Protein AF-A0A958ZD98-F1 (afdb_monomer)

Structure (mmCIF, N/CA/C/O backbone):
data_AF-A0A958ZD98-F1
#
_entry.id   AF-A0A958ZD98-F1
#
loop_
_atom_site.group_PDB
_atom_site.id
_atom_site.type_symbol
_atom_site.label_atom_id
_atom_site.label_alt_id
_atom_site.label_comp_id
_atom_site.label_asym_id
_atom_site.label_entity_id
_atom_site.label_seq_id
_atom_site.pdbx_PDB_ins_code
_atom_site.Cartn_x
_atom_site.Cartn_y
_atom_site.Cartn_z
_atom_site.occupancy
_atom_site.B_iso_or_equiv
_atom_site.auth_seq_id
_atom_site.auth_comp_id
_atom_site.auth_asym_id
_atom_site.auth_atom_id
_atom_site.pdbx_PDB_model_num
ATOM 1 N N . MET A 1 1 ? 16.360 -13.904 -6.843 1.00 45.66 1 MET A N 1
ATOM 2 C CA . MET A 1 1 ? 16.768 -12.843 -5.894 1.00 45.66 1 MET A CA 1
ATOM 3 C C . MET A 1 1 ? 15.833 -12.937 -4.706 1.00 45.66 1 MET A C 1
ATOM 5 O O . MET A 1 1 ? 14.660 -13.181 -4.950 1.00 45.66 1 MET A O 1
ATOM 9 N N . ASN A 1 2 ? 16.325 -12.805 -3.471 1.00 54.06 2 ASN A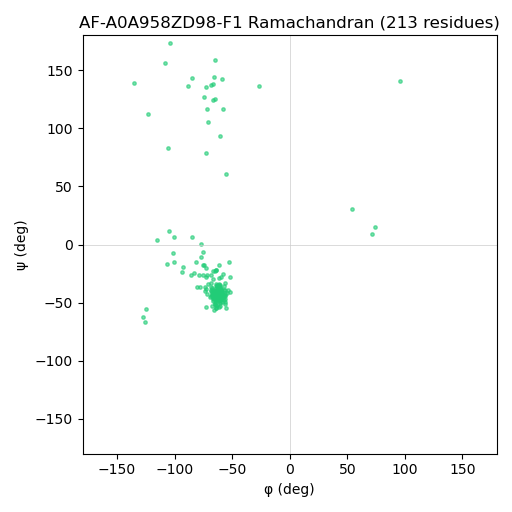 N 1
ATOM 10 C CA . ASN A 1 2 ? 15.429 -12.649 -2.321 1.00 54.06 2 ASN A CA 1
ATOM 11 C C . ASN A 1 2 ? 14.690 -11.317 -2.485 1.00 54.06 2 ASN A C 1
ATOM 13 O O . ASN A 1 2 ? 15.335 -10.293 -2.709 1.00 54.06 2 ASN A O 1
ATOM 17 N N . GLN A 1 3 ? 13.361 -11.355 -2.453 1.00 71.62 3 GLN A N 1
ATOM 18 C CA . GLN A 1 3 ? 12.525 -10.162 -2.480 1.00 71.62 3 GLN A CA 1
ATOM 19 C C . GLN A 1 3 ? 12.664 -9.464 -1.128 1.00 71.62 3 GLN A C 1
ATOM 21 O O . GLN A 1 3 ? 12.291 -10.040 -0.116 1.00 71.62 3 GLN A O 1
ATOM 26 N N . GLU A 1 4 ? 13.201 -8.245 -1.117 1.00 80.81 4 GLU A N 1
ATOM 27 C CA . GLU A 1 4 ? 13.240 -7.426 0.098 1.00 80.81 4 GLU A CA 1
ATOM 28 C C . GLU A 1 4 ? 11.808 -7.035 0.496 1.00 80.81 4 GLU A C 1
ATOM 30 O O . GLU A 1 4 ? 11.080 -6.465 -0.330 1.00 80.81 4 GLU A O 1
ATOM 35 N N . ARG A 1 5 ? 11.416 -7.362 1.731 1.00 87.12 5 ARG A N 1
ATOM 36 C CA . ARG A 1 5 ? 10.078 -7.170 2.317 1.00 87.12 5 ARG A CA 1
ATOM 37 C C . ARG A 1 5 ? 10.046 -5.992 3.295 1.00 87.12 5 ARG A C 1
ATOM 39 O O . ARG A 1 5 ? 11.080 -5.426 3.652 1.00 87.12 5 ARG A O 1
ATOM 46 N N . LEU A 1 6 ? 8.851 -5.654 3.782 1.00 85.25 6 LEU A N 1
ATOM 47 C CA . LEU A 1 6 ? 8.667 -4.639 4.822 1.00 85.25 6 LEU A CA 1
ATOM 48 C C . LEU A 1 6 ? 9.457 -4.969 6.102 1.00 85.25 6 LEU A C 1
ATOM 50 O O . LEU A 1 6 ? 10.065 -4.086 6.705 1.00 85.25 6 LEU A O 1
ATOM 54 N N . THR A 1 7 ? 9.505 -6.243 6.493 1.00 83.94 7 THR A N 1
ATOM 55 C CA . THR A 1 7 ? 10.264 -6.718 7.661 1.00 83.94 7 THR A CA 1
ATOM 56 C C . THR A 1 7 ? 11.767 -6.481 7.517 1.00 83.94 7 THR A C 1
ATOM 58 O O . THR A 1 7 ? 12.411 -6.055 8.479 1.00 83.94 7 THR A O 1
ATOM 61 N N . ASP A 1 8 ? 12.328 -6.649 6.314 1.00 84.81 8 ASP A N 1
ATOM 62 C CA . ASP A 1 8 ? 13.735 -6.333 6.039 1.00 84.81 8 ASP A CA 1
ATOM 63 C C . ASP A 1 8 ? 14.001 -4.832 6.211 1.00 84.81 8 ASP A C 1
ATOM 65 O O . ASP A 1 8 ? 14.987 -4.429 6.833 1.00 84.81 8 ASP A O 1
ATOM 69 N N . TYR A 1 9 ? 13.094 -3.996 5.701 1.00 84.06 9 TYR A N 1
ATOM 70 C CA . TYR A 1 9 ? 13.176 -2.541 5.806 1.00 84.06 9 TYR A CA 1
ATOM 71 C C . TYR A 1 9 ? 13.103 -2.041 7.257 1.00 84.06 9 TYR A C 1
ATOM 73 O O . TYR A 1 9 ? 13.910 -1.197 7.658 1.00 84.06 9 TYR A O 1
ATOM 81 N N . ILE A 1 10 ? 12.189 -2.592 8.062 1.00 81.56 10 ILE A N 1
ATOM 82 C CA . ILE A 1 10 ? 12.079 -2.289 9.499 1.00 81.56 10 ILE A CA 1
ATOM 83 C C . ILE A 1 10 ? 13.372 -2.695 10.219 1.00 81.56 10 ILE A C 1
ATOM 85 O O . ILE A 1 10 ? 13.958 -1.888 10.946 1.00 81.56 10 ILE A O 1
ATOM 89 N N . THR A 1 11 ? 13.869 -3.907 9.950 1.00 82.19 11 THR A N 1
ATOM 90 C CA . THR A 1 11 ? 15.104 -4.438 10.551 1.00 82.19 11 THR A CA 1
ATOM 91 C C . THR A 1 11 ? 16.311 -3.534 10.277 1.00 82.19 11 THR A C 1
ATOM 93 O O . THR A 1 11 ? 17.088 -3.234 11.185 1.00 82.19 11 THR A O 1
ATOM 96 N N . GLN A 1 12 ? 16.458 -3.036 9.045 1.00 81.06 12 GLN A N 1
ATOM 97 C CA . GLN A 1 12 ? 17.572 -2.163 8.650 1.00 81.06 12 GLN A CA 1
ATOM 98 C C . GLN A 1 12 ? 17.554 -0.784 9.339 1.00 81.06 12 GLN A C 1
ATOM 100 O O . GLN A 1 12 ? 18.605 -0.152 9.466 1.00 81.06 12 GLN A O 1
ATOM 105 N N . ARG A 1 13 ? 16.393 -0.310 9.813 1.00 79.12 13 ARG A N 1
ATOM 106 C CA . ARG A 1 13 ? 16.245 0.989 10.497 1.00 79.12 13 ARG A CA 1
ATOM 107 C C . ARG A 1 13 ? 16.552 0.955 12.002 1.00 79.12 13 ARG A C 1
ATOM 109 O O . ARG A 1 13 ? 16.396 1.988 12.649 1.00 79.12 13 ARG A O 1
ATOM 116 N N . ASN A 1 14 ? 17.036 -0.166 12.555 1.00 62.19 14 ASN A N 1
ATOM 117 C CA . ASN A 1 14 ? 17.382 -0.327 13.981 1.00 62.19 14 ASN A CA 1
ATOM 118 C C . ASN A 1 14 ? 16.235 0.040 14.956 1.00 62.19 14 ASN A C 1
ATOM 120 O O . ASN A 1 14 ? 16.503 0.506 16.066 1.00 62.19 14 ASN A O 1
ATOM 124 N N . ASN A 1 15 ? 14.970 -0.140 14.558 1.00 60.12 15 ASN A N 1
ATOM 125 C CA . ASN A 1 15 ? 13.812 0.310 15.337 1.00 60.12 15 ASN A CA 1
ATOM 126 C C . ASN A 1 15 ? 13.011 -0.836 15.988 1.00 60.12 15 ASN A C 1
ATOM 128 O O . ASN A 1 15 ? 13.095 -1.991 15.585 1.00 60.12 15 ASN A O 1
ATOM 132 N N . LEU A 1 16 ? 12.309 -0.450 17.060 1.00 61.56 16 LEU A N 1
ATOM 133 C CA . LEU A 1 16 ? 11.580 -1.191 18.106 1.00 61.56 16 LEU A CA 1
ATOM 134 C C . LEU A 1 16 ? 11.026 -2.586 17.742 1.00 61.56 16 LEU A C 1
ATOM 136 O O . LEU A 1 16 ? 10.328 -2.756 16.749 1.00 61.56 16 LEU A O 1
ATOM 140 N N . SER A 1 17 ? 11.209 -3.554 18.65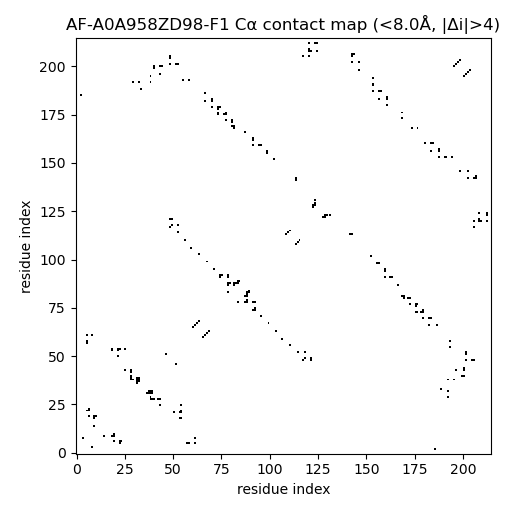4 1.00 68.69 17 SER A N 1
ATOM 141 C CA . SER A 1 17 ? 10.731 -4.948 18.533 1.00 68.69 17 SER A CA 1
ATOM 142 C C . SER A 1 17 ? 9.241 -5.088 18.200 1.00 68.69 17 SER A C 1
ATOM 144 O O . SER A 1 17 ? 8.847 -6.072 17.589 1.00 68.69 17 SER A O 1
ATOM 146 N N . TYR A 1 18 ? 8.424 -4.109 18.594 1.00 71.94 18 TYR A N 1
ATOM 147 C CA . TYR A 1 18 ? 6.978 -4.125 18.390 1.00 71.94 18 TYR A CA 1
ATOM 148 C C . TYR A 1 18 ? 6.563 -3.880 16.929 1.00 71.94 18 TYR A C 1
ATOM 150 O O . TYR A 1 18 ? 5.675 -4.563 16.431 1.00 71.94 18 TYR A O 1
ATOM 158 N N . GLU A 1 19 ? 7.223 -2.957 16.214 1.00 76.69 19 GLU A N 1
ATOM 159 C CA . GLU A 1 19 ? 6.942 -2.720 14.783 1.00 76.69 19 GLU A CA 1
ATOM 160 C C . GLU A 1 19 ? 7.250 -3.977 13.960 1.00 76.69 19 GLU A C 1
ATOM 162 O O . GLU A 1 19 ? 6.508 -4.329 13.043 1.00 76.69 19 GLU A O 1
ATOM 167 N N . LEU A 1 20 ? 8.328 -4.677 14.329 1.00 78.75 20 LEU A N 1
ATOM 168 C CA . LEU A 1 20 ? 8.746 -5.908 13.672 1.00 78.75 20 LEU A CA 1
ATOM 169 C C . LEU A 1 20 ? 7.773 -7.062 13.939 1.00 78.75 20 LEU A C 1
ATOM 171 O O . LEU A 1 20 ? 7.393 -7.742 12.997 1.00 78.75 20 LEU A O 1
ATOM 175 N N . GLU A 1 21 ? 7.326 -7.254 15.183 1.00 79.31 21 GLU A N 1
ATOM 176 C CA . GLU A 1 21 ? 6.395 -8.335 15.541 1.00 79.31 21 GLU A CA 1
ATOM 177 C C . GLU A 1 21 ? 5.055 -8.218 14.793 1.00 79.31 21 GLU A C 1
ATOM 179 O O . GLU A 1 21 ? 4.556 -9.198 14.235 1.00 79.31 21 GLU A O 1
ATOM 184 N N . VAL A 1 22 ? 4.499 -7.003 14.717 1.00 75.12 22 VAL A N 1
ATOM 185 C CA . VAL A 1 22 ? 3.250 -6.737 13.985 1.00 75.12 22 VAL A CA 1
ATOM 186 C C . VAL A 1 22 ? 3.434 -6.958 12.482 1.00 75.12 22 VAL A C 1
ATOM 188 O O . VAL A 1 22 ? 2.598 -7.604 11.845 1.00 75.12 22 VAL A O 1
ATOM 191 N N . ALA A 1 23 ? 4.542 -6.470 11.914 1.00 81.56 23 ALA A N 1
ATOM 192 C CA . ALA A 1 23 ? 4.850 -6.675 10.504 1.00 81.56 23 ALA A CA 1
ATOM 193 C C . ALA A 1 23 ? 5.043 -8.161 10.172 1.00 81.56 23 ALA A C 1
ATOM 195 O O . ALA A 1 23 ? 4.452 -8.647 9.215 1.00 81.56 23 ALA A O 1
ATOM 196 N N . GLU A 1 24 ? 5.794 -8.908 10.984 1.00 83.69 24 GLU A N 1
ATOM 197 C CA . GLU A 1 24 ? 5.997 -10.351 10.812 1.00 83.69 24 GLU A CA 1
ATOM 198 C C . GLU A 1 24 ? 4.682 -11.134 10.860 1.00 83.69 24 GLU A C 1
ATOM 200 O O . GLU A 1 24 ? 4.505 -12.095 10.109 1.00 83.69 24 GLU A O 1
ATOM 205 N N . PHE A 1 25 ? 3.746 -10.747 11.731 1.00 80.62 25 PHE A N 1
ATOM 206 C CA . PHE A 1 25 ? 2.452 -11.416 11.806 1.00 80.62 25 PHE A CA 1
ATOM 207 C C . PHE A 1 25 ? 1.621 -11.205 10.538 1.00 80.62 25 PHE A C 1
ATOM 209 O O . PHE A 1 25 ? 1.092 -12.170 9.986 1.00 80.62 25 PHE A O 1
ATOM 216 N N . ILE A 1 26 ? 1.526 -9.964 10.059 1.00 81.19 26 ILE A N 1
ATOM 217 C CA . ILE A 1 26 ? 0.727 -9.631 8.873 1.00 81.19 26 ILE A CA 1
ATOM 218 C C . ILE A 1 26 ? 1.385 -10.167 7.593 1.00 81.19 26 ILE A C 1
ATOM 220 O O . ILE A 1 26 ? 0.684 -10.661 6.710 1.00 81.19 26 ILE A O 1
ATOM 224 N N . GLU A 1 27 ? 2.718 -10.196 7.521 1.00 84.12 27 GLU A N 1
ATOM 225 C CA . GLU A 1 27 ? 3.462 -10.782 6.398 1.00 84.12 27 GLU A CA 1
ATOM 226 C C . GLU A 1 27 ? 3.236 -12.298 6.247 1.00 84.12 27 GLU A C 1
ATOM 228 O O . GLU A 1 27 ? 3.339 -12.814 5.138 1.00 84.12 27 GLU A O 1
ATOM 233 N N . LYS A 1 28 ? 2.808 -13.027 7.290 1.00 81.56 28 LYS A N 1
ATOM 234 C CA . LYS A 1 28 ? 2.329 -14.417 7.108 1.00 81.56 28 LYS A CA 1
ATOM 235 C C . LYS A 1 28 ? 1.092 -14.479 6.212 1.00 81.56 28 LYS A C 1
ATOM 237 O O . LYS A 1 28 ? 0.958 -15.387 5.398 1.00 81.56 28 LYS A O 1
ATOM 242 N N . GLY A 1 29 ? 0.203 -13.490 6.325 1.00 79.44 29 GLY A N 1
ATOM 243 C CA . GLY A 1 29 ? -0.932 -13.340 5.414 1.00 79.44 29 GLY A CA 1
ATOM 244 C C . GLY A 1 29 ? -0.484 -13.060 3.977 1.00 79.44 29 GLY A C 1
ATOM 245 O O . GLY A 1 29 ? -1.112 -13.549 3.037 1.00 79.44 29 GLY A O 1
ATOM 246 N N . PHE A 1 30 ? 0.619 -12.325 3.805 1.00 83.19 30 PHE A N 1
ATOM 247 C CA . PHE A 1 30 ? 1.237 -12.100 2.498 1.00 83.19 30 PHE A CA 1
ATOM 248 C C . PHE A 1 30 ? 1.820 -13.396 1.918 1.00 83.19 30 PHE A C 1
ATOM 250 O O . PHE A 1 30 ? 1.609 -13.696 0.744 1.00 83.19 30 PHE A O 1
ATOM 257 N N . GLU A 1 31 ? 2.510 -14.201 2.728 1.00 82.00 31 GLU A N 1
ATOM 258 C CA . GLU A 1 31 ? 3.017 -15.510 2.302 1.00 82.00 31 GLU A CA 1
ATOM 259 C C . GLU A 1 31 ? 1.878 -16.418 1.819 1.00 82.00 31 GLU A C 1
ATOM 261 O O . GLU A 1 31 ? 1.979 -17.004 0.738 1.00 82.00 31 GLU A O 1
ATOM 266 N N . ASP A 1 32 ? 0.767 -16.491 2.555 1.00 80.62 32 ASP A N 1
ATOM 267 C CA . ASP A 1 32 ? -0.424 -17.241 2.136 1.00 80.62 32 ASP A CA 1
ATOM 268 C C . ASP A 1 32 ? -0.981 -16.728 0.798 1.00 80.62 32 ASP A C 1
ATOM 270 O O . ASP A 1 32 ? -1.320 -17.527 -0.086 1.00 80.62 32 ASP A O 1
ATOM 274 N N . TYR A 1 33 ? -1.031 -15.405 0.615 1.00 81.94 33 TYR A N 1
ATOM 275 C CA . TYR A 1 33 ? -1.450 -14.776 -0.637 1.00 81.94 33 TYR A CA 1
ATOM 276 C C . TYR A 1 33 ? -0.544 -15.166 -1.808 1.00 81.94 33 TYR A C 1
ATOM 278 O O . TYR A 1 33 ? -1.042 -15.577 -2.855 1.00 81.94 33 TYR A O 1
ATOM 286 N N . ILE A 1 34 ? 0.777 -15.133 -1.633 1.00 81.06 34 ILE A N 1
ATOM 287 C CA . ILE A 1 34 ? 1.725 -15.521 -2.685 1.00 81.06 34 ILE A CA 1
ATOM 288 C C . ILE A 1 34 ? 1.547 -16.982 -3.112 1.00 81.06 34 ILE A C 1
ATOM 290 O O . ILE A 1 34 ? 1.684 -17.293 -4.297 1.00 81.06 34 ILE A O 1
ATOM 294 N N . HIS A 1 35 ? 1.230 -17.881 -2.178 1.00 81.62 35 HIS A N 1
ATOM 295 C CA . HIS A 1 35 ? 1.057 -19.302 -2.484 1.00 81.62 35 HIS A CA 1
ATOM 296 C C . HIS A 1 35 ? -0.318 -19.637 -3.071 1.00 81.62 35 HIS A C 1
ATOM 298 O O . HIS A 1 35 ? -0.417 -20.520 -3.925 1.00 81.62 35 HIS A O 1
ATOM 304 N N . SER A 1 36 ? -1.379 -18.977 -2.603 1.00 81.38 36 SER A N 1
ATOM 305 C CA . SER A 1 36 ? -2.767 -19.345 -2.922 1.00 81.38 36 SER A CA 1
ATOM 306 C C . SER A 1 36 ? -3.463 -18.400 -3.905 1.00 81.38 36 SER A C 1
ATOM 308 O O . SER A 1 36 ? -4.490 -18.767 -4.475 1.00 81.38 36 SER A O 1
ATOM 310 N N . GLY A 1 37 ? -2.925 -17.196 -4.110 1.00 77.06 37 GLY A N 1
ATOM 311 C CA . GLY A 1 37 ? -3.591 -16.104 -4.822 1.00 77.06 37 GLY A CA 1
ATOM 312 C C . GLY A 1 37 ? -4.747 -15.476 -4.038 1.00 77.06 37 GLY A C 1
ATOM 313 O O . GLY A 1 37 ? -5.498 -14.686 -4.601 1.00 77.06 37 GLY A O 1
ATOM 314 N N . THR A 1 38 ? -4.922 -15.837 -2.763 1.00 75.50 38 THR A N 1
ATOM 315 C CA . THR A 1 38 ? -5.992 -15.331 -1.897 1.00 75.50 38 THR A CA 1
ATOM 316 C C . THR A 1 38 ? -5.454 -14.963 -0.528 1.00 75.50 38 THR A C 1
ATOM 318 O O . THR A 1 38 ? -4.659 -15.699 0.052 1.00 75.50 38 THR A O 1
ATOM 321 N N . ILE A 1 39 ? -5.918 -13.848 0.024 1.00 73.38 39 ILE A N 1
ATOM 322 C CA . ILE A 1 39 ? -5.540 -13.454 1.376 1.00 73.38 39 ILE A CA 1
ATOM 323 C C . ILE A 1 39 ? -6.234 -14.344 2.413 1.00 73.38 39 ILE A C 1
ATOM 325 O O . ILE A 1 39 ? -7.443 -14.585 2.351 1.00 73.38 39 ILE A O 1
ATOM 329 N N . SER A 1 40 ? -5.473 -14.786 3.418 1.00 77.88 40 SER A N 1
ATOM 330 C CA . SER A 1 40 ? -5.994 -15.486 4.595 1.00 77.88 40 SER A CA 1
ATOM 331 C C . SER A 1 40 ? -6.742 -14.516 5.519 1.00 77.88 40 SER A C 1
ATOM 333 O O . SER A 1 40 ? -6.234 -14.055 6.542 1.00 77.88 40 SER A O 1
ATOM 335 N N . LEU A 1 41 ? -7.985 -14.191 5.149 1.00 74.12 41 LEU A N 1
ATOM 336 C CA . LEU A 1 41 ? -8.845 -13.283 5.915 1.00 74.12 41 LEU A CA 1
ATOM 337 C C . LEU A 1 41 ? -9.004 -13.684 7.392 1.00 74.12 41 LEU A C 1
ATOM 339 O O . LEU A 1 41 ? -8.961 -12.785 8.227 1.00 74.12 41 LEU A O 1
ATOM 343 N N . PRO A 1 42 ? -9.133 -14.974 7.775 1.00 76.94 42 PRO A N 1
ATOM 344 C CA . PRO A 1 42 ? -9.257 -15.343 9.185 1.00 76.94 42 PRO A CA 1
ATOM 345 C C . PRO A 1 42 ? -8.045 -14.945 10.037 1.00 76.94 42 PRO A C 1
ATOM 347 O O . PRO A 1 42 ? -8.220 -14.583 11.197 1.00 76.94 42 PRO A O 1
ATOM 350 N N . LEU A 1 43 ? -6.827 -14.991 9.480 1.00 76.56 43 LEU A N 1
ATOM 351 C CA . LEU A 1 43 ? -5.615 -14.551 10.179 1.00 76.56 43 LEU A CA 1
ATOM 352 C C . LEU A 1 43 ? -5.687 -13.044 10.460 1.00 76.56 43 LEU A C 1
ATOM 354 O O . LEU A 1 43 ? -5.537 -12.613 11.600 1.00 76.56 43 LEU A O 1
ATOM 358 N N . LEU A 1 44 ? -5.976 -12.258 9.423 1.00 81.56 44 LEU A N 1
ATOM 359 C CA . LEU A 1 44 ? -5.958 -10.793 9.471 1.00 81.56 44 LEU A CA 1
ATOM 360 C C . LEU A 1 44 ? -7.174 -10.208 10.205 1.00 81.56 44 LEU A C 1
ATOM 362 O O . LEU A 1 44 ? -7.107 -9.137 10.814 1.00 81.56 44 LEU A O 1
ATOM 366 N N . GLN A 1 45 ? -8.294 -10.933 10.226 1.00 81.81 45 GLN A N 1
ATOM 367 C CA . GLN A 1 45 ? -9.456 -10.586 11.040 1.00 81.81 45 GLN A CA 1
ATOM 368 C C . GLN A 1 45 ? -9.163 -10.648 12.544 1.00 81.81 45 GLN A C 1
ATOM 370 O O . GLN A 1 45 ? -9.824 -9.930 13.291 1.00 81.81 45 GLN A O 1
ATOM 375 N N . ASN A 1 46 ? -8.141 -11.382 12.990 1.00 86.06 46 ASN A N 1
ATOM 376 C CA . ASN A 1 46 ? -7.739 -11.389 14.399 1.00 86.06 46 ASN A CA 1
ATOM 377 C C . ASN A 1 46 ? -6.851 -10.199 14.798 1.00 86.06 46 ASN A C 1
ATOM 379 O O . ASN A 1 46 ? -6.720 -9.943 15.992 1.00 86.06 46 ASN A O 1
ATOM 383 N N . CYS A 1 47 ? -6.279 -9.453 13.844 1.00 89.56 47 CYS A N 1
ATOM 384 C CA . CYS A 1 47 ? -5.523 -8.237 14.153 1.00 89.56 47 CYS A CA 1
ATOM 385 C C . CYS A 1 47 ? -6.443 -7.149 14.724 1.00 89.56 47 CYS A C 1
ATOM 387 O O . CYS A 1 47 ? -7.534 -6.902 14.202 1.00 89.56 47 CYS A O 1
ATOM 389 N N . SER A 1 48 ? -5.996 -6.436 15.746 1.00 92.25 48 SER A N 1
ATOM 390 C CA . SER A 1 48 ? -6.636 -5.200 16.197 1.00 92.25 48 SER A CA 1
ATOM 391 C C . SER A 1 48 ? -6.541 -4.098 15.132 1.00 92.25 48 SER A C 1
ATOM 393 O O . SER A 1 48 ? -5.660 -4.117 14.271 1.00 92.25 48 SER A O 1
ATOM 395 N N . LEU A 1 49 ? -7.428 -3.097 15.200 1.00 93.56 49 LEU A N 1
ATOM 396 C CA . LEU A 1 49 ? -7.336 -1.912 14.334 1.00 93.56 49 LEU A CA 1
ATOM 397 C C . LEU A 1 49 ? -5.989 -1.191 14.494 1.00 93.56 49 LEU A C 1
ATOM 399 O O . LEU A 1 49 ? -5.433 -0.733 13.506 1.00 93.56 49 LEU A O 1
ATOM 403 N N . VAL A 1 50 ? -5.427 -1.157 15.705 1.00 92.38 50 VAL A N 1
ATOM 404 C CA . VAL A 1 50 ? -4.115 -0.543 15.971 1.00 92.38 50 VAL A CA 1
ATOM 405 C C . VAL A 1 50 ? -2.996 -1.264 15.218 1.00 92.38 50 VAL A C 1
ATOM 407 O O . VAL A 1 50 ? -2.161 -0.618 14.591 1.00 92.38 50 VAL A O 1
ATOM 410 N N . GLU A 1 51 ? -2.977 -2.597 15.244 1.00 91.62 51 GLU A N 1
ATOM 411 C CA . GLU A 1 51 ? -1.975 -3.390 14.518 1.00 91.62 51 GLU A CA 1
ATOM 412 C C . GLU A 1 51 ? -2.087 -3.193 13.002 1.00 91.62 51 GLU A C 1
ATOM 414 O O . GLU A 1 51 ? -1.071 -3.029 12.327 1.00 91.62 51 GLU A O 1
ATOM 419 N N . LEU A 1 52 ? -3.316 -3.145 12.480 1.00 93.50 52 LEU A N 1
ATOM 420 C CA . LEU A 1 52 ? -3.573 -2.895 11.061 1.00 93.50 52 LEU A CA 1
ATOM 421 C C . LEU A 1 52 ? -3.108 -1.494 10.638 1.00 93.50 52 LEU A C 1
ATOM 423 O O . LEU A 1 52 ? -2.383 -1.374 9.654 1.00 93.50 52 LEU A O 1
ATOM 427 N N . LEU A 1 53 ? -3.456 -0.450 11.401 1.00 93.50 53 LEU A N 1
ATOM 428 C CA . LEU A 1 53 ? -3.017 0.924 11.127 1.00 93.50 53 LEU A CA 1
ATOM 429 C C . LEU A 1 53 ? -1.491 1.049 11.160 1.00 93.50 53 LEU A C 1
ATOM 431 O O . LEU A 1 53 ? -0.903 1.667 10.274 1.00 93.50 53 LEU A O 1
ATOM 435 N N . ASN A 1 54 ? -0.840 0.432 12.149 1.00 91.12 54 ASN A N 1
ATOM 436 C CA . ASN A 1 54 ? 0.618 0.441 12.246 1.00 91.12 54 ASN A CA 1
ATOM 437 C C . ASN A 1 54 ? 1.270 -0.203 11.017 1.00 91.12 54 ASN A C 1
ATOM 439 O O . ASN A 1 54 ? 2.225 0.352 10.473 1.00 91.12 54 ASN A O 1
ATOM 443 N N . TYR A 1 55 ? 0.753 -1.346 10.557 1.00 92.19 55 TYR A N 1
ATOM 444 C CA . TYR A 1 55 ? 1.255 -2.003 9.351 1.00 92.19 55 TYR A CA 1
ATOM 445 C C . TYR A 1 55 ? 1.080 -1.140 8.103 1.00 92.19 55 TYR A C 1
ATOM 447 O O . TYR A 1 55 ? 2.046 -0.952 7.365 1.00 92.19 55 TYR A O 1
ATOM 455 N N . VAL A 1 56 ? -0.115 -0.579 7.894 1.00 93.19 56 VAL A N 1
ATOM 456 C CA . VAL A 1 56 ? -0.417 0.292 6.748 1.00 93.19 56 VAL A CA 1
ATOM 457 C C . VAL A 1 56 ? 0.556 1.475 6.713 1.00 93.19 56 VAL A C 1
ATOM 459 O O . VAL A 1 56 ? 1.289 1.631 5.737 1.00 93.19 56 VAL A O 1
ATOM 462 N N . VAL A 1 57 ? 0.724 2.202 7.822 1.00 92.75 57 VAL A N 1
ATOM 463 C CA . VAL A 1 57 ? 1.675 3.329 7.913 1.00 92.75 57 VAL A CA 1
ATOM 464 C C . VAL A 1 57 ? 3.122 2.902 7.628 1.00 92.75 57 VAL A C 1
ATOM 466 O O . VAL A 1 57 ? 3.877 3.610 6.952 1.00 92.75 57 VAL A O 1
ATOM 469 N N . LEU A 1 58 ? 3.553 1.749 8.145 1.00 91.81 58 LEU A N 1
ATOM 470 C CA . LEU A 1 58 ? 4.899 1.230 7.887 1.00 91.81 58 LEU A CA 1
ATOM 471 C C . LEU A 1 58 ? 5.082 0.852 6.412 1.00 91.81 58 LEU A C 1
ATOM 473 O O . LEU A 1 58 ? 6.135 1.142 5.836 1.00 91.81 58 LEU A O 1
ATOM 477 N N . SER A 1 59 ? 4.058 0.272 5.788 1.00 93.19 59 SER A N 1
ATOM 478 C CA . SER A 1 59 ? 4.066 -0.061 4.365 1.00 93.19 59 SER A CA 1
ATOM 479 C C . SER A 1 59 ? 4.121 1.193 3.483 1.00 93.19 59 SER A C 1
ATOM 481 O O . SER A 1 59 ? 4.944 1.240 2.571 1.00 93.19 59 SER A O 1
ATOM 483 N N . HIS A 1 60 ? 3.406 2.273 3.827 1.00 94.12 60 HIS A N 1
ATOM 484 C CA . HIS A 1 60 ? 3.477 3.557 3.111 1.00 94.12 60 HIS A CA 1
ATOM 485 C C . HIS A 1 60 ? 4.896 4.121 3.115 1.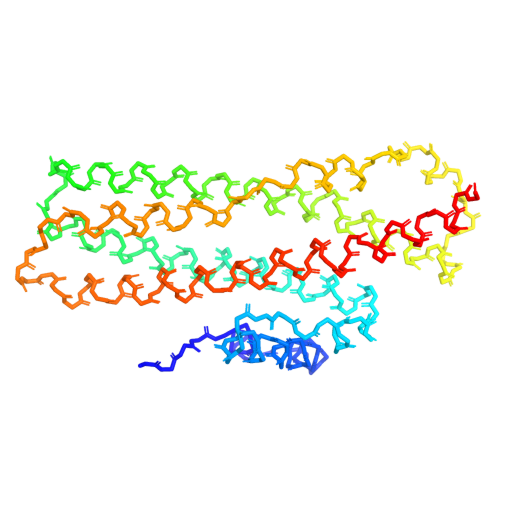00 94.12 60 HIS A C 1
ATOM 487 O O . HIS A 1 60 ? 5.432 4.520 2.074 1.00 94.12 60 HIS A O 1
ATOM 493 N N . ARG A 1 61 ? 5.560 4.092 4.277 1.00 92.25 61 ARG A N 1
ATOM 494 C CA . ARG A 1 61 ? 6.967 4.503 4.402 1.00 92.25 61 ARG A CA 1
ATOM 495 C C . ARG A 1 61 ? 7.885 3.620 3.571 1.00 92.25 61 ARG A C 1
ATOM 497 O O . ARG A 1 61 ? 8.772 4.128 2.895 1.00 92.25 61 ARG A O 1
ATOM 504 N N . PHE A 1 62 ? 7.683 2.309 3.590 1.00 92.50 62 PHE A N 1
ATOM 505 C CA . PHE A 1 62 ? 8.465 1.388 2.771 1.00 92.50 62 PHE A CA 1
ATOM 506 C C . PHE A 1 62 ? 8.290 1.659 1.270 1.00 92.50 62 PHE A C 1
ATOM 508 O O . PHE A 1 62 ? 9.269 1.716 0.524 1.00 92.50 62 PHE A O 1
ATOM 515 N N . TYR A 1 63 ? 7.069 1.907 0.808 1.00 93.38 63 TYR A N 1
ATOM 516 C CA . TYR A 1 63 ? 6.819 2.201 -0.599 1.00 93.38 63 TYR A CA 1
ATOM 517 C C . TYR A 1 63 ? 7.441 3.534 -1.024 1.00 93.38 63 TYR A C 1
ATOM 519 O O . TYR A 1 63 ? 8.134 3.601 -2.044 1.00 93.38 63 TYR A O 1
ATOM 527 N N . THR A 1 64 ? 7.256 4.583 -0.222 1.00 92.50 64 THR A N 1
ATOM 528 C CA . THR A 1 64 ? 7.682 5.951 -0.551 1.00 92.50 64 THR A CA 1
ATOM 529 C C . THR A 1 64 ? 9.174 6.204 -0.350 1.00 92.50 64 THR A C 1
ATOM 531 O O . THR A 1 64 ? 9.776 6.917 -1.156 1.00 92.50 64 THR A O 1
ATOM 534 N N . GLU A 1 65 ? 9.792 5.618 0.678 1.00 92.31 65 GLU A N 1
ATOM 535 C CA . GLU A 1 65 ? 11.203 5.849 1.016 1.00 92.31 65 GLU A CA 1
ATOM 536 C C . GLU A 1 65 ? 12.150 4.827 0.371 1.00 92.31 65 GLU A C 1
ATOM 538 O O . GLU A 1 65 ? 13.347 5.099 0.252 1.00 92.31 65 GLU A O 1
ATOM 543 N N . LYS A 1 66 ? 11.639 3.667 -0.068 1.00 91.38 66 LYS A N 1
ATOM 544 C CA . LYS A 1 66 ? 12.466 2.562 -0.577 1.00 91.38 66 LYS A CA 1
ATOM 545 C C . LYS A 1 66 ? 12.056 2.098 -1.976 1.00 91.38 66 LYS A C 1
ATOM 547 O O . LYS A 1 66 ? 12.811 2.322 -2.923 1.00 91.38 66 LYS A O 1
ATOM 552 N N . LYS A 1 67 ? 10.863 1.513 -2.145 1.00 92.19 67 LYS A N 1
ATOM 553 C CA . LYS A 1 67 ? 10.480 0.853 -3.413 1.00 92.19 67 LYS A CA 1
ATOM 554 C C . LYS A 1 67 ? 10.364 1.811 -4.592 1.00 92.19 67 LYS A C 1
ATOM 556 O O . LYS A 1 67 ? 10.975 1.576 -5.634 1.00 92.19 67 LYS A O 1
ATOM 561 N N . LEU A 1 68 ? 9.610 2.898 -4.445 1.00 91.38 68 LEU A N 1
ATOM 562 C CA . LEU A 1 68 ? 9.427 3.858 -5.532 1.00 91.38 68 LEU A CA 1
ATOM 563 C C . LEU A 1 68 ? 10.738 4.563 -5.925 1.00 91.38 68 LEU A C 1
ATOM 565 O O . LEU A 1 68 ? 10.991 4.673 -7.129 1.00 91.38 68 LEU A O 1
ATOM 569 N N . PRO A 1 69 ? 11.605 5.004 -4.986 1.00 92.06 69 PRO A N 1
ATOM 570 C CA . PRO A 1 69 ? 12.939 5.498 -5.327 1.00 92.06 69 PRO A CA 1
ATOM 571 C C . PRO A 1 69 ? 13.791 4.494 -6.113 1.00 92.06 69 PRO A C 1
ATOM 573 O O . PRO A 1 69 ? 14.392 4.868 -7.121 1.00 92.06 69 PRO A O 1
ATOM 576 N N . GLU A 1 70 ? 13.814 3.221 -5.712 1.00 92.94 70 GLU A N 1
ATOM 577 C CA . GLU A 1 70 ? 14.575 2.176 -6.411 1.00 92.94 70 GLU A CA 1
ATOM 578 C C . GLU A 1 70 ? 14.049 1.932 -7.829 1.00 92.94 70 GLU A C 1
ATOM 580 O O . GLU A 1 70 ? 14.826 1.938 -8.788 1.00 92.94 70 GLU A O 1
ATOM 585 N N . ILE A 1 71 ? 12.729 1.804 -7.992 1.00 91.94 71 ILE A N 1
ATOM 586 C CA . ILE A 1 71 ? 12.090 1.658 -9.307 1.00 91.94 71 ILE A CA 1
ATOM 587 C C . ILE A 1 71 ? 12.392 2.880 -10.186 1.00 91.94 71 ILE A C 1
ATOM 589 O O . ILE A 1 71 ? 12.758 2.727 -11.352 1.00 91.94 71 ILE A O 1
ATOM 593 N N . SER A 1 72 ? 12.321 4.091 -9.624 1.00 90.62 72 SER A N 1
ATOM 594 C CA . SER A 1 72 ? 12.656 5.336 -10.325 1.00 90.62 72 SER A CA 1
ATOM 595 C C . SER A 1 72 ? 14.101 5.340 -10.834 1.00 90.62 72 SER A C 1
ATOM 597 O O . SER A 1 72 ? 14.361 5.664 -11.997 1.00 90.62 72 SER A O 1
ATOM 599 N N . MET A 1 73 ? 15.055 4.904 -10.003 1.00 91.50 73 MET A N 1
ATOM 600 C CA . MET A 1 73 ? 16.462 4.779 -10.395 1.00 91.50 73 MET A CA 1
ATOM 601 C C . MET A 1 73 ? 16.666 3.750 -11.513 1.00 91.50 73 MET A C 1
ATOM 603 O O . MET A 1 73 ? 17.430 4.005 -12.449 1.00 91.50 73 MET A O 1
ATOM 607 N N . LEU A 1 74 ? 15.980 2.607 -11.448 1.00 90.56 74 LEU A N 1
ATOM 608 C CA . LEU A 1 74 ? 16.041 1.565 -12.476 1.00 90.56 74 LEU A CA 1
ATOM 609 C C . LEU A 1 74 ? 15.467 2.049 -13.808 1.00 90.56 74 LEU A C 1
ATOM 611 O O . LEU A 1 74 ? 16.093 1.854 -14.852 1.00 90.56 74 LEU A O 1
ATOM 615 N N . ILE A 1 75 ? 14.331 2.746 -13.771 1.00 88.25 75 ILE A N 1
ATOM 616 C CA . ILE A 1 75 ? 13.725 3.378 -14.946 1.00 88.25 75 ILE A CA 1
ATOM 617 C C . ILE A 1 75 ? 14.681 4.403 -15.548 1.00 88.25 75 ILE A C 1
ATOM 619 O O . ILE A 1 75 ? 14.949 4.359 -16.746 1.00 88.25 75 ILE A O 1
ATOM 623 N N . HIS A 1 76 ? 15.265 5.280 -14.729 1.00 88.00 76 HIS A N 1
ATOM 624 C CA . HIS A 1 76 ? 16.234 6.263 -15.203 1.00 88.00 76 HIS A CA 1
ATOM 625 C C . HIS A 1 76 ? 17.457 5.597 -15.858 1.00 88.00 76 HIS A C 1
ATOM 627 O O . HIS A 1 76 ? 17.904 6.015 -16.929 1.00 88.00 76 HIS A O 1
ATOM 633 N N . SER A 1 77 ? 17.978 4.526 -15.250 1.00 88.06 77 SER A N 1
ATOM 634 C CA . SER A 1 77 ? 19.094 3.741 -15.789 1.00 88.06 77 SER A CA 1
ATOM 635 C C . SER A 1 77 ? 18.754 3.114 -17.144 1.00 88.06 77 SER A C 1
ATOM 637 O O . SER A 1 77 ? 19.538 3.213 -18.087 1.00 88.06 77 SER A O 1
ATOM 639 N N . LEU A 1 78 ? 17.560 2.535 -17.266 1.00 85.62 78 LEU A N 1
ATOM 640 C CA . LEU A 1 78 ? 17.074 1.921 -18.496 1.00 85.62 78 LEU A CA 1
ATOM 641 C C . LEU A 1 78 ? 16.863 2.969 -19.608 1.00 85.62 78 LEU A C 1
ATOM 643 O O . LEU A 1 78 ? 17.323 2.783 -20.735 1.00 85.62 78 LEU A O 1
ATOM 647 N N . CYS A 1 79 ? 16.248 4.106 -19.280 1.00 85.62 79 CYS A N 1
ATOM 648 C CA . CYS A 1 79 ? 16.076 5.260 -20.167 1.00 85.62 79 CYS A CA 1
ATOM 649 C C . CYS A 1 79 ? 17.415 5.787 -20.720 1.00 85.62 79 CYS A C 1
ATOM 651 O O . CYS A 1 79 ? 17.516 6.118 -21.905 1.00 85.62 79 CYS A O 1
ATOM 653 N N . ASN A 1 80 ? 18.471 5.814 -19.899 1.00 86.19 80 ASN A N 1
ATOM 654 C CA . ASN A 1 80 ? 19.814 6.195 -20.349 1.00 86.19 80 ASN A CA 1
ATOM 655 C C . ASN A 1 80 ? 20.374 5.233 -21.409 1.00 86.19 80 ASN A C 1
ATOM 657 O O . ASN A 1 80 ? 21.049 5.685 -22.334 1.00 86.19 80 ASN A O 1
ATOM 661 N N . SER A 1 81 ? 20.059 3.937 -21.322 1.00 84.62 81 SER A N 1
ATOM 662 C CA . SER A 1 81 ? 20.491 2.927 -22.298 1.00 84.62 81 SER A CA 1
ATOM 663 C C . SER A 1 81 ? 19.764 3.030 -23.648 1.00 84.62 81 SER A C 1
ATOM 665 O O . SER A 1 81 ? 20.346 2.682 -24.675 1.00 84.62 81 SER A O 1
ATOM 667 N N . PHE A 1 82 ? 18.522 3.530 -23.670 1.00 79.25 82 PHE A N 1
ATOM 668 C CA . PHE A 1 82 ? 17.775 3.841 -24.901 1.00 79.25 82 PHE A CA 1
ATOM 669 C C . PHE A 1 82 ? 18.191 5.174 -25.548 1.00 79.25 82 PHE A C 1
ATOM 671 O O . PHE A 1 82 ? 18.030 5.363 -26.754 1.00 79.25 82 PHE A O 1
ATOM 678 N N . GLY A 1 83 ? 18.708 6.105 -24.742 1.00 78.81 83 GLY A N 1
ATOM 679 C CA . GLY A 1 83 ? 18.921 7.501 -25.105 1.00 78.81 83 GLY A CA 1
ATOM 680 C C . GLY A 1 83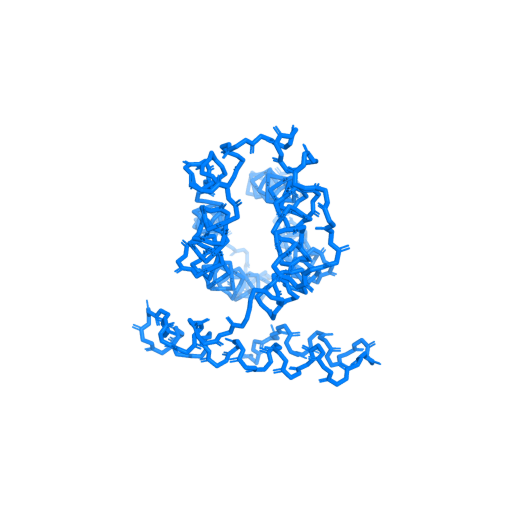 ? 17.755 8.388 -24.657 1.00 78.81 83 GLY A C 1
ATOM 681 O O . GLY A 1 83 ? 16.583 8.025 -24.753 1.00 78.81 83 GLY A O 1
ATOM 682 N N . GLN A 1 84 ? 18.081 9.592 -24.182 1.00 74.75 84 GLN A N 1
ATOM 683 C CA . GLN A 1 84 ? 17.134 10.504 -23.520 1.00 74.75 84 GLN A CA 1
ATOM 684 C C . GLN A 1 84 ? 15.953 10.950 -24.399 1.00 74.75 84 GLN A C 1
ATOM 686 O O . GLN A 1 84 ? 14.873 11.225 -23.888 1.00 74.75 84 GLN A O 1
ATOM 691 N N . MET A 1 85 ? 16.142 11.003 -25.721 1.00 78.75 85 MET A N 1
ATOM 692 C CA . MET A 1 85 ? 15.111 11.422 -26.685 1.00 78.75 85 MET A CA 1
ATOM 693 C C . MET A 1 85 ? 14.422 10.241 -27.379 1.00 78.75 85 MET A C 1
ATOM 695 O O . MET A 1 85 ? 13.644 10.439 -28.311 1.00 78.75 85 MET A O 1
ATOM 699 N N . HIS A 1 86 ? 14.712 9.006 -26.964 1.00 81.12 86 HIS A N 1
ATOM 700 C CA . HIS A 1 86 ? 14.057 7.836 -27.533 1.00 81.12 86 HIS A CA 1
ATOM 701 C C . HIS A 1 86 ? 12.569 7.821 -27.133 1.00 81.12 86 HIS A C 1
ATOM 703 O O . HIS A 1 86 ? 12.265 8.056 -25.961 1.00 81.12 86 HIS A O 1
ATOM 709 N N . PRO A 1 87 ? 11.626 7.507 -28.043 1.00 80.12 87 PRO A N 1
ATOM 710 C CA . PRO A 1 87 ? 10.197 7.479 -27.719 1.00 80.12 87 PRO A CA 1
ATOM 711 C C . PRO A 1 87 ? 9.863 6.623 -26.489 1.00 80.12 87 PRO A C 1
ATOM 713 O O . PRO A 1 87 ? 9.093 7.059 -25.638 1.00 80.12 87 PRO A O 1
ATOM 716 N N . SER A 1 88 ? 10.503 5.457 -26.338 1.00 78.25 88 SER A N 1
ATOM 717 C CA . SER A 1 88 ? 10.331 4.588 -25.159 1.00 78.25 88 SER A CA 1
ATOM 718 C C . SER A 1 88 ? 10.725 5.271 -23.851 1.00 78.25 88 SER A C 1
ATOM 720 O O . SER A 1 88 ? 10.016 5.130 -22.863 1.00 78.25 88 SER A O 1
ATOM 722 N N . THR A 1 89 ? 11.810 6.053 -23.852 1.00 80.94 89 THR A N 1
ATOM 723 C CA . THR A 1 89 ? 12.267 6.821 -22.684 1.00 80.94 89 THR A CA 1
ATOM 724 C C . THR A 1 89 ? 11.234 7.865 -22.276 1.00 80.94 89 THR A C 1
ATOM 726 O O . THR A 1 89 ? 10.890 7.979 -21.101 1.00 80.94 89 THR A O 1
ATOM 729 N N . LEU A 1 90 ? 10.711 8.617 -23.247 1.00 82.38 90 LEU A N 1
ATOM 730 C CA . LEU A 1 90 ? 9.725 9.668 -22.991 1.00 82.38 90 LEU A CA 1
ATOM 731 C C . LEU A 1 90 ? 8.415 9.088 -22.451 1.00 82.38 90 LEU A C 1
ATOM 733 O O . LEU A 1 90 ? 7.871 9.599 -21.473 1.00 82.38 90 LEU A O 1
ATOM 737 N N . ILE A 1 91 ? 7.940 8.002 -23.064 1.00 81.44 91 ILE A N 1
ATOM 738 C CA . ILE A 1 91 ? 6.703 7.324 -22.675 1.00 81.44 91 ILE A CA 1
ATOM 739 C C . ILE A 1 91 ? 6.835 6.723 -21.272 1.00 81.44 91 ILE A C 1
ATOM 741 O O . ILE A 1 91 ? 5.986 6.972 -20.417 1.00 81.44 91 ILE A O 1
ATOM 745 N N . LEU A 1 92 ? 7.914 5.981 -21.013 1.00 80.75 92 LEU A N 1
ATOM 746 C CA . LEU A 1 92 ? 8.154 5.342 -19.723 1.00 80.75 92 LEU A CA 1
ATOM 747 C C . LEU A 1 92 ? 8.265 6.369 -18.592 1.00 80.75 92 LEU A C 1
ATOM 749 O O . LEU A 1 92 ? 7.593 6.234 -17.571 1.00 80.75 92 LEU A O 1
ATOM 753 N N . ASN A 1 93 ? 9.059 7.426 -18.791 1.00 83.62 93 ASN A N 1
ATOM 754 C CA . ASN A 1 93 ? 9.173 8.492 -17.802 1.00 83.62 93 ASN A CA 1
ATOM 755 C C . ASN A 1 93 ? 7.815 9.150 -17.542 1.00 83.62 93 ASN A C 1
ATOM 757 O O . ASN A 1 93 ? 7.470 9.358 -16.383 1.00 83.62 93 ASN A O 1
ATOM 761 N N . HIS A 1 94 ? 7.035 9.452 -18.583 1.00 84.81 94 HIS A N 1
ATOM 762 C CA . HIS A 1 94 ? 5.720 10.065 -18.413 1.00 84.81 94 HIS A CA 1
ATOM 763 C C . HIS A 1 94 ? 4.774 9.186 -17.584 1.00 84.81 94 HIS A C 1
ATOM 765 O O . HIS A 1 94 ? 4.236 9.659 -16.584 1.00 84.81 94 HIS A O 1
ATOM 771 N N . PHE A 1 95 ? 4.609 7.913 -17.962 1.00 82.50 95 PHE A N 1
ATOM 772 C CA . PHE A 1 95 ? 3.718 6.993 -17.254 1.00 82.50 95 PHE A CA 1
ATOM 773 C C . PHE A 1 95 ? 4.145 6.781 -15.805 1.00 82.50 95 PHE A C 1
ATOM 775 O O . PHE A 1 95 ? 3.314 6.881 -14.909 1.00 82.50 95 PHE A O 1
ATOM 782 N N . PHE A 1 96 ? 5.437 6.558 -15.557 1.00 84.62 96 PHE A N 1
ATOM 783 C CA . PHE A 1 96 ? 5.916 6.326 -14.200 1.00 84.62 96 PHE A CA 1
ATOM 784 C C . PHE A 1 96 ? 5.804 7.569 -13.310 1.00 84.62 96 PHE A C 1
ATOM 786 O O . PHE A 1 96 ? 5.396 7.452 -12.162 1.00 84.62 96 PHE A O 1
ATOM 793 N N . HIS A 1 97 ? 6.114 8.768 -13.816 1.00 85.88 97 HIS A N 1
ATOM 794 C CA . HIS A 1 97 ? 5.965 9.996 -13.021 1.00 85.88 97 HIS A CA 1
ATOM 795 C C . HIS A 1 97 ? 4.502 10.332 -12.741 1.00 85.88 97 HIS A C 1
ATOM 797 O O . HIS A 1 97 ? 4.200 10.915 -11.699 1.00 85.88 97 HIS A O 1
ATOM 803 N N . LYS A 1 98 ? 3.604 10.007 -13.677 1.00 86.38 98 LYS A N 1
ATOM 804 C CA . LYS A 1 98 ? 2.164 10.126 -13.462 1.00 86.38 98 LYS A CA 1
ATOM 805 C C . LYS A 1 98 ? 1.727 9.176 -12.342 1.00 86.38 98 LYS A C 1
ATOM 807 O O . LYS A 1 98 ? 1.223 9.656 -11.335 1.00 86.38 98 LYS A O 1
ATOM 812 N N . TYR A 1 99 ? 2.050 7.891 -12.474 1.00 85.88 99 TYR A N 1
ATOM 813 C CA . TYR A 1 99 ? 1.747 6.873 -11.470 1.00 85.88 99 TYR A CA 1
ATOM 814 C C . TYR A 1 99 ? 2.317 7.220 -10.087 1.00 85.88 99 TYR A C 1
ATOM 816 O O . TYR A 1 99 ? 1.587 7.228 -9.106 1.00 85.88 99 TYR A O 1
ATOM 824 N N . TYR A 1 100 ? 3.603 7.583 -10.003 1.00 86.81 100 TYR A N 1
ATOM 825 C CA . TYR A 1 100 ? 4.251 7.967 -8.744 1.00 86.81 100 TYR A CA 1
ATOM 826 C C . TYR A 1 100 ? 3.492 9.093 -8.037 1.00 86.81 100 TYR A C 1
ATOM 828 O O . TYR A 1 100 ? 3.355 9.078 -6.817 1.00 86.81 100 TYR A O 1
ATOM 836 N N . ARG A 1 101 ? 3.026 10.090 -8.798 1.00 88.06 101 ARG A N 1
ATOM 837 C CA . ARG A 1 101 ? 2.278 11.221 -8.252 1.00 88.06 101 ARG A CA 1
ATOM 838 C C . ARG A 1 101 ? 0.917 10.778 -7.730 1.00 88.06 101 ARG A C 1
ATOM 840 O O . ARG A 1 101 ? 0.620 11.074 -6.584 1.00 88.06 101 ARG A O 1
ATOM 847 N N . GLU A 1 102 ? 0.136 10.087 -8.553 1.00 86.88 102 GLU A N 1
ATOM 848 C CA . GLU A 1 102 ? -1.221 9.645 -8.203 1.00 86.88 102 GLU A CA 1
ATOM 849 C C . GLU A 1 102 ? -1.194 8.697 -6.999 1.00 86.88 102 GLU A C 1
ATOM 851 O O . GLU A 1 102 ? -1.931 8.892 -6.038 1.00 86.88 102 GLU A O 1
ATOM 856 N N . PHE A 1 103 ? -0.263 7.742 -6.992 1.00 87.75 103 PHE A N 1
ATOM 857 C CA . PHE A 1 103 ? -0.073 6.834 -5.867 1.00 87.75 103 PHE A CA 1
ATOM 858 C C . PHE A 1 103 ? 0.360 7.573 -4.594 1.00 87.75 103 PHE A C 1
ATOM 860 O O . PHE A 1 103 ? -0.160 7.307 -3.519 1.00 87.75 103 PHE A O 1
ATOM 867 N N . LYS A 1 104 ? 1.267 8.552 -4.691 1.00 88.38 104 LYS A N 1
ATOM 868 C CA . LYS A 1 104 ? 1.653 9.355 -3.525 1.00 88.38 104 LYS A CA 1
ATOM 869 C C . LYS A 1 104 ? 0.495 10.203 -2.989 1.00 88.38 104 LYS A C 1
ATOM 871 O O . LYS A 1 104 ? 0.332 10.287 -1.780 1.00 88.38 104 LYS A O 1
ATOM 876 N N . GLU A 1 105 ? -0.289 10.822 -3.868 1.00 88.12 105 GLU A N 1
ATOM 877 C CA . GLU A 1 105 ? -1.476 11.598 -3.485 1.00 88.12 105 GLU A CA 1
ATOM 878 C C . GLU A 1 105 ? -2.515 10.721 -2.770 1.00 88.12 105 GLU A C 1
ATOM 880 O O . GLU A 1 105 ? -3.148 11.177 -1.819 1.00 88.12 105 GLU A O 1
ATOM 885 N N . HIS A 1 106 ? -2.649 9.462 -3.191 1.00 88.06 106 HIS A N 1
ATOM 886 C CA . HIS A 1 106 ? -3.487 8.464 -2.534 1.00 88.06 106 HIS A CA 1
ATOM 887 C C . HIS A 1 106 ? -2.997 8.129 -1.115 1.00 88.06 106 HIS A C 1
ATOM 889 O O . HIS A 1 106 ? -3.756 8.324 -0.165 1.00 88.06 106 HIS A O 1
ATOM 895 N N . LEU A 1 107 ? -1.717 7.767 -0.951 1.00 90.69 107 LEU A N 1
ATOM 896 C CA . LEU A 1 107 ? -1.137 7.503 0.375 1.00 90.69 107 LEU A CA 1
ATOM 897 C C . LEU A 1 107 ? -1.217 8.730 1.299 1.00 90.69 107 LEU A C 1
ATOM 899 O O . LEU A 1 107 ? -1.516 8.612 2.484 1.00 90.69 107 LEU A O 1
ATOM 903 N N . ASP A 1 108 ? -0.981 9.932 0.759 1.00 90.19 108 ASP A N 1
ATOM 904 C CA . ASP A 1 108 ? -1.079 11.184 1.517 1.00 90.19 108 ASP A CA 1
ATOM 905 C C . ASP A 1 108 ? -2.519 11.427 2.016 1.00 90.19 108 ASP A C 1
ATOM 907 O O . ASP A 1 108 ? -2.709 11.952 3.116 1.00 90.19 108 ASP A O 1
ATOM 911 N N . LEU A 1 109 ? -3.543 11.052 1.238 1.00 88.81 109 LEU A N 1
ATOM 912 C CA . LEU A 1 109 ? -4.945 11.148 1.653 1.00 88.81 109 LEU A CA 1
ATOM 913 C C . LEU A 1 109 ? -5.254 10.186 2.805 1.00 88.81 109 LEU A C 1
ATOM 915 O O . LEU A 1 109 ? -5.905 10.582 3.777 1.00 88.81 109 LEU A O 1
ATOM 919 N N . GLU A 1 110 ? -4.762 8.954 2.730 1.00 91.69 110 GLU A N 1
ATOM 920 C CA . GLU A 1 110 ? -4.915 7.964 3.795 1.00 91.69 110 GLU A CA 1
ATOM 921 C C . GLU A 1 110 ? -4.214 8.405 5.080 1.00 91.69 110 GLU A C 1
ATOM 923 O O . GLU A 1 110 ? -4.857 8.492 6.130 1.00 91.69 110 GLU A O 1
ATOM 928 N N . ASP A 1 111 ? -2.933 8.772 4.988 1.00 92.81 111 ASP A N 1
ATOM 929 C CA . ASP A 1 111 ? -2.093 9.175 6.121 1.00 92.81 111 ASP A CA 1
ATOM 930 C C . ASP A 1 111 ? -2.626 10.426 6.833 1.00 92.81 111 ASP A C 1
ATOM 932 O O . ASP A 1 111 ? -2.488 10.563 8.052 1.00 92.81 111 ASP A O 1
ATOM 936 N N . GLN A 1 112 ? -3.227 11.361 6.091 1.00 91.69 112 GLN A N 1
ATOM 937 C CA . GLN A 1 112 ? -3.682 12.641 6.643 1.00 91.69 112 GLN A CA 1
ATOM 938 C C . GLN A 1 112 ? -5.146 12.639 7.079 1.00 91.69 112 GLN A C 1
ATOM 940 O O . GLN A 1 112 ? -5.525 13.475 7.903 1.00 91.69 112 GLN A O 1
ATOM 945 N N . GLN A 1 113 ? -5.978 11.751 6.528 1.00 89.44 113 GLN A N 1
ATOM 946 C CA . GLN A 1 113 ? -7.422 11.769 6.778 1.00 89.44 113 GLN A CA 1
ATOM 947 C C . GLN A 1 113 ? -7.940 10.441 7.313 1.00 89.44 113 GLN A C 1
ATOM 949 O O . GLN A 1 113 ? -8.543 10.417 8.386 1.00 89.44 113 GLN A O 1
ATOM 954 N N . ILE A 1 114 ? -7.702 9.342 6.597 1.00 90.94 114 ILE A N 1
ATOM 955 C CA . ILE A 1 114 ? -8.325 8.051 6.904 1.00 90.94 114 ILE A CA 1
ATOM 956 C C . ILE A 1 114 ? -7.713 7.435 8.159 1.00 90.94 114 ILE A C 1
ATOM 958 O O . ILE A 1 114 ? -8.432 7.161 9.118 1.00 90.94 114 ILE A O 1
ATOM 962 N N . ILE A 1 115 ? -6.389 7.293 8.206 1.00 93.19 115 ILE A N 1
ATOM 963 C CA . ILE A 1 115 ? -5.677 6.711 9.347 1.00 93.19 115 ILE A CA 1
ATOM 964 C C . ILE A 1 115 ? -5.946 7.503 10.642 1.00 93.19 115 ILE A C 1
ATOM 966 O O . ILE A 1 115 ? -6.359 6.886 11.629 1.00 93.19 115 ILE A O 1
ATOM 970 N N . PRO A 1 116 ? -5.822 8.849 10.679 1.00 91.69 116 PRO A N 1
ATOM 971 C CA . PRO A 1 116 ? -6.154 9.627 11.875 1.00 91.69 116 PRO A CA 1
ATOM 972 C C . PRO A 1 116 ? -7.617 9.489 12.307 1.00 91.69 116 PRO A C 1
ATOM 974 O O . PRO A 1 116 ? -7.919 9.490 13.504 1.00 91.69 116 PRO A O 1
ATOM 977 N N . TYR A 1 117 ? -8.536 9.356 11.348 1.00 91.31 117 TYR A N 1
ATOM 978 C CA . TYR A 1 117 ? -9.945 9.143 11.651 1.00 91.31 117 TYR A CA 1
ATOM 979 C C . TYR A 1 117 ? -10.184 7.788 12.321 1.00 91.31 117 TYR A C 1
ATOM 981 O O . TYR A 1 117 ? -10.814 7.735 13.378 1.00 91.31 117 TYR A O 1
ATOM 989 N N . VAL A 1 118 ? -9.631 6.703 11.769 1.00 92.88 118 VAL A N 1
ATOM 990 C CA . VAL A 1 118 ? -9.743 5.366 12.374 1.00 92.88 118 VAL A CA 1
ATOM 991 C C . VAL A 1 118 ? -9.077 5.331 13.750 1.00 92.88 118 VAL A C 1
ATOM 993 O O . VAL A 1 118 ? -9.655 4.782 14.686 1.00 92.88 118 VAL A O 1
ATOM 996 N N . GLN A 1 119 ? -7.924 5.986 13.920 1.00 92.12 119 GLN A N 1
ATOM 997 C CA . GLN A 1 119 ? -7.285 6.112 15.232 1.00 92.12 119 GLN A CA 1
ATOM 998 C C . GLN A 1 119 ? -8.198 6.821 16.244 1.00 92.12 119 GLN A C 1
ATOM 1000 O O . GLN A 1 119 ? -8.328 6.373 17.379 1.00 92.12 119 GLN A O 1
ATOM 1005 N N . THR A 1 120 ? -8.903 7.876 15.824 1.00 89.31 120 THR A N 1
ATOM 1006 C CA . THR A 1 120 ? -9.869 8.580 16.684 1.00 89.31 120 THR A CA 1
ATOM 1007 C C . THR A 1 120 ? -11.014 7.660 17.125 1.00 89.31 120 THR A C 1
ATOM 1009 O O . THR A 1 120 ? -11.446 7.728 18.277 1.00 89.31 120 THR A O 1
ATOM 1012 N N . LEU A 1 121 ? -11.506 6.782 16.240 1.00 90.31 121 LEU A N 1
ATOM 1013 C CA . LEU A 1 121 ? -12.527 5.787 16.592 1.00 90.31 121 LEU A CA 1
ATOM 1014 C C . LEU A 1 121 ? -12.017 4.824 17.671 1.00 90.31 121 LEU A C 1
ATOM 1016 O O . LEU A 1 121 ? -12.708 4.595 18.663 1.00 90.31 121 LEU A O 1
ATOM 1020 N N . VAL A 1 122 ? -10.795 4.311 17.503 1.00 92.12 122 VAL A N 1
ATOM 1021 C CA . VAL A 1 122 ? -10.143 3.421 18.476 1.00 92.12 122 VAL A CA 1
ATOM 1022 C C . VAL A 1 122 ? -9.944 4.120 19.823 1.00 92.12 122 VAL A C 1
ATOM 1024 O O . VAL A 1 122 ? -10.210 3.541 20.876 1.00 92.12 122 VAL A O 1
ATOM 1027 N N . ASP A 1 123 ? -9.516 5.380 19.820 1.00 89.94 123 ASP A N 1
ATOM 1028 C CA . ASP A 1 123 ? -9.317 6.146 21.051 1.00 89.94 123 ASP A CA 1
ATOM 1029 C C . ASP A 1 123 ? -10.642 6.362 21.808 1.00 89.94 123 ASP A C 1
ATOM 1031 O O . ASP A 1 123 ? -10.674 6.317 23.040 1.00 89.94 123 ASP A O 1
ATOM 1035 N N . ILE A 1 124 ? -11.755 6.550 21.091 1.00 87.94 124 ILE A N 1
ATOM 1036 C CA . ILE A 1 124 ? -13.096 6.649 21.689 1.00 87.94 124 ILE A CA 1
ATOM 1037 C C . ILE A 1 124 ? -13.547 5.316 22.277 1.00 87.94 124 ILE A C 1
ATOM 1039 O O . ILE A 1 124 ? -14.053 5.303 23.399 1.00 87.94 124 ILE A O 1
ATOM 1043 N N . GLU A 1 125 ? -13.349 4.207 21.562 1.00 89.25 125 GLU A N 1
ATOM 1044 C CA . GLU A 1 125 ? -13.656 2.862 22.066 1.00 89.25 125 GLU A CA 1
ATOM 1045 C C . GLU A 1 125 ? -12.930 2.578 23.387 1.00 89.25 125 GLU A C 1
ATOM 1047 O O . GLU A 1 125 ? -13.521 2.074 24.342 1.00 89.25 125 GLU A O 1
ATOM 1052 N N . ASN A 1 126 ? -11.665 2.997 23.470 1.00 89.38 126 ASN A N 1
ATOM 1053 C CA . ASN A 1 126 ? -10.828 2.861 24.659 1.00 89.38 126 ASN A CA 1
ATOM 1054 C C . ASN A 1 126 ? -11.144 3.882 25.768 1.00 89.38 126 ASN A C 1
ATOM 1056 O O . ASN A 1 126 ? -10.490 3.880 26.813 1.00 89.38 126 ASN A O 1
ATOM 1060 N N . GLY A 1 127 ? -12.127 4.765 25.568 1.00 83.69 127 GLY A N 1
ATOM 1061 C CA . GLY A 1 127 ? -12.540 5.769 26.548 1.00 83.69 127 GLY A CA 1
ATOM 1062 C C . GLY A 1 127 ? -11.571 6.946 26.704 1.00 83.69 127 GLY A C 1
ATOM 1063 O O . GLY A 1 127 ? -11.684 7.695 27.672 1.00 83.69 127 GLY A O 1
ATOM 1064 N N . ALA A 1 128 ? -10.631 7.140 25.772 1.00 78.94 128 ALA A N 1
ATOM 1065 C CA . ALA A 1 128 ? -9.692 8.265 25.796 1.00 78.94 128 ALA A CA 1
ATOM 1066 C C . ALA A 1 128 ? -10.347 9.601 25.394 1.00 78.94 128 ALA A C 1
ATOM 1068 O O . ALA A 1 128 ? -9.824 10.670 25.713 1.00 78.94 128 ALA A O 1
ATOM 1069 N N . PHE A 1 129 ? -11.515 9.557 24.743 1.00 70.06 129 PHE A N 1
ATOM 1070 C CA . PHE A 1 129 ? -12.308 10.732 24.386 1.00 70.06 129 PHE A CA 1
ATOM 1071 C C . PHE A 1 129 ? -13.726 10.643 24.957 1.00 70.06 129 PHE A C 1
ATOM 1073 O O . PHE A 1 129 ? -14.559 9.870 24.494 1.00 70.06 129 PHE A O 1
ATOM 1080 N N . GLU A 1 130 ? -14.040 11.517 25.914 1.00 63.47 130 GLU A N 1
ATOM 1081 C CA . GLU A 1 130 ? -15.392 11.638 26.483 1.00 63.47 130 GLU A CA 1
ATOM 1082 C C . GLU A 1 130 ? -16.376 12.361 25.540 1.00 63.47 130 GLU A C 1
ATOM 1084 O O . GLU A 1 130 ? -17.593 12.281 25.714 1.00 63.47 130 GLU A O 1
ATOM 1089 N N . ASN A 1 131 ? -15.873 13.089 24.532 1.00 62.28 131 ASN A N 1
ATOM 1090 C CA . ASN A 1 131 ? -16.689 13.989 23.720 1.00 62.28 131 ASN A CA 1
ATOM 1091 C C . ASN A 1 131 ? -16.986 13.450 22.311 1.00 62.28 131 ASN A C 1
ATOM 1093 O O . ASN A 1 131 ? -16.400 13.880 21.315 1.00 62.28 131 ASN A O 1
ATOM 1097 N N . LEU A 1 132 ? -18.008 12.595 22.226 1.00 66.69 132 LEU A N 1
ATOM 1098 C CA . LEU A 1 132 ? -18.623 12.124 20.975 1.00 66.69 132 LEU A CA 1
ATOM 1099 C C . LEU A 1 132 ? -19.068 13.259 20.024 1.00 66.69 132 LEU A C 1
ATOM 1101 O O . LEU A 1 132 ? -19.361 13.002 18.855 1.00 66.69 132 LEU A O 1
ATOM 1105 N N . ALA A 1 133 ? -19.152 14.516 20.485 1.00 64.12 133 ALA A N 1
ATOM 1106 C CA . ALA A 1 133 ? -19.519 15.643 19.630 1.00 64.12 133 ALA A CA 1
ATOM 1107 C C . ALA A 1 133 ? -18.464 15.945 18.556 1.00 64.12 133 ALA A C 1
ATOM 1109 O O . ALA A 1 133 ? -18.844 16.376 17.471 1.00 64.12 133 ALA A O 1
ATOM 1110 N N . LEU A 1 134 ? -17.176 15.674 18.808 1.00 62.31 134 LEU A N 1
ATOM 1111 C CA . LEU A 1 134 ? -16.127 15.843 17.793 1.00 62.31 134 LEU A CA 1
ATOM 1112 C C . LEU A 1 134 ? -16.312 14.856 16.635 1.00 62.31 134 LEU A C 1
ATOM 1114 O O . LEU A 1 134 ? -16.236 15.250 15.476 1.00 62.31 134 LEU A O 1
ATOM 1118 N N . LEU A 1 135 ? -16.697 13.612 16.927 1.00 66.62 135 LEU A N 1
ATOM 1119 C CA . LEU A 1 135 ? -16.968 12.620 15.887 1.00 66.62 135 LEU A CA 1
ATOM 1120 C C . LEU A 1 135 ? -18.223 12.950 15.060 1.00 66.62 135 LEU A C 1
ATOM 1122 O O . LEU A 1 135 ? -18.347 12.563 13.900 1.00 66.62 135 LEU A O 1
ATOM 1126 N N . LYS A 1 136 ? -19.177 13.689 15.639 1.00 62.94 136 LYS A N 1
ATOM 1127 C CA . LYS A 1 136 ? -20.339 14.227 14.908 1.00 62.94 136 LYS A CA 1
ATOM 1128 C C . LYS A 1 136 ? -19.978 15.389 13.975 1.00 62.94 136 LYS A C 1
ATOM 1130 O O . LYS A 1 136 ? -20.773 15.675 13.085 1.00 62.94 136 LYS A O 1
ATOM 1135 N N . LEU A 1 137 ? -18.839 16.051 14.194 1.00 58.56 137 LEU A N 1
ATOM 1136 C CA . LEU A 1 137 ? -18.314 17.103 13.316 1.00 58.56 137 LEU A CA 1
ATOM 1137 C C . LEU A 1 137 ? -17.478 16.531 12.167 1.00 58.56 137 LEU A C 1
ATOM 1139 O O . LEU A 1 137 ? -17.399 17.160 11.116 1.00 58.56 137 LEU A O 1
ATOM 1143 N N . CYS A 1 138 ? -16.881 15.351 12.352 1.00 67.44 138 CYS A N 1
ATOM 1144 C CA . CYS A 1 138 ? -16.273 14.590 11.267 1.00 67.44 138 CYS A CA 1
ATOM 1145 C C . CYS A 1 138 ? -17.345 14.113 10.281 1.00 67.44 138 CYS A C 1
ATOM 1147 O O . CYS A 1 138 ? -18.458 13.757 10.686 1.00 67.44 138 CYS A O 1
ATOM 1149 N N . ASP A 1 139 ? -16.996 14.085 8.994 1.00 73.19 139 ASP A N 1
ATOM 1150 C CA . ASP A 1 139 ? -17.892 13.611 7.947 1.00 73.19 139 ASP A CA 1
ATOM 1151 C C . ASP A 1 139 ? -18.321 12.164 8.236 1.00 73.19 139 ASP A C 1
ATOM 1153 O O . ASP A 1 139 ? -17.505 11.245 8.273 1.00 73.19 139 ASP A O 1
ATOM 1157 N N . ARG A 1 140 ? -19.628 11.977 8.463 1.00 69.31 140 ARG A N 1
ATOM 1158 C CA . ARG A 1 140 ? -20.252 10.676 8.751 1.00 69.31 140 ARG A CA 1
ATOM 1159 C C . ARG A 1 140 ? -19.993 9.662 7.638 1.00 69.31 140 ARG A C 1
ATOM 1161 O O . ARG A 1 140 ? -20.067 8.467 7.890 1.00 69.31 140 ARG A O 1
ATOM 1168 N N . TYR A 1 141 ? -19.748 10.134 6.422 1.00 74.25 141 TYR A N 1
ATOM 1169 C CA . TYR A 1 141 ? -19.550 9.281 5.266 1.00 74.25 141 TYR A CA 1
ATOM 1170 C C . TYR A 1 141 ? -18.086 9.191 4.851 1.00 74.25 141 TYR A C 1
ATOM 1172 O O . TYR A 1 141 ? -17.828 8.657 3.783 1.00 74.25 141 TYR A O 1
ATOM 1180 N N . LEU A 1 142 ? -17.127 9.664 5.657 1.00 82.50 142 LEU A N 1
ATOM 1181 C CA . LEU A 1 142 ? -15.715 9.669 5.265 1.00 82.50 142 LEU A CA 1
ATOM 1182 C C . LEU A 1 142 ? -15.225 8.271 4.868 1.00 82.50 142 LEU A C 1
ATOM 1184 O O . LEU A 1 142 ? -14.756 8.093 3.751 1.00 82.50 142 LEU A O 1
ATOM 1188 N N . LEU A 1 143 ? -15.395 7.272 5.743 1.00 84.38 143 LEU A N 1
ATOM 1189 C CA . LEU A 1 143 ? -14.938 5.902 5.477 1.00 84.38 143 LEU A CA 1
ATOM 1190 C C . LEU A 1 143 ? -15.724 5.214 4.360 1.00 84.38 143 LEU A C 1
ATOM 1192 O O . LEU A 1 143 ? -15.139 4.466 3.591 1.00 84.38 143 LEU A O 1
ATOM 1196 N N . SER A 1 144 ? -17.032 5.459 4.255 1.00 81.56 144 SER A N 1
ATOM 1197 C CA . SER A 1 144 ? -17.854 4.863 3.187 1.00 81.56 144 SER A CA 1
ATOM 1198 C C . SER A 1 144 ? -17.561 5.490 1.828 1.00 81.56 144 SER A C 1
ATOM 1200 O O . SER A 1 144 ? -17.387 4.775 0.854 1.00 81.56 144 SER A O 1
ATOM 1202 N N . THR A 1 145 ? -17.419 6.813 1.775 1.00 82.69 145 THR A N 1
ATOM 1203 C CA . THR A 1 145 ? -17.015 7.544 0.568 1.00 82.69 145 THR A CA 1
ATOM 1204 C C . THR A 1 145 ? -15.615 7.138 0.148 1.00 82.69 145 THR A C 1
ATOM 1206 O O . THR A 1 145 ? -15.391 6.901 -1.030 1.00 82.69 145 THR A O 1
ATOM 1209 N N . PHE A 1 146 ? -14.688 7.027 1.102 1.00 83.31 146 PHE A N 1
ATOM 1210 C CA . PHE A 1 146 ? -13.349 6.527 0.836 1.00 83.31 146 PHE A CA 1
ATOM 1211 C C . PHE A 1 146 ? -13.392 5.094 0.305 1.00 83.31 146 PHE A C 1
ATOM 1213 O O . PHE A 1 146 ? -12.811 4.850 -0.734 1.00 83.31 146 PHE A O 1
ATOM 1220 N N . HIS A 1 147 ? -14.141 4.182 0.930 1.00 81.56 147 HIS A N 1
ATOM 1221 C CA . HIS A 1 147 ? -14.299 2.805 0.451 1.00 81.56 147 HIS A CA 1
ATOM 1222 C C . HIS A 1 147 ? -14.870 2.728 -0.973 1.00 81.56 147 HIS A C 1
ATOM 1224 O O . HIS A 1 147 ? -14.368 1.971 -1.793 1.00 81.56 147 HIS A O 1
ATOM 1230 N N . ASP A 1 148 ? -15.886 3.539 -1.281 1.00 77.75 148 ASP A N 1
ATOM 1231 C CA . ASP A 1 148 ? -16.519 3.578 -2.604 1.00 77.75 148 ASP A CA 1
ATOM 1232 C C . ASP A 1 148 ? -15.619 4.230 -3.673 1.00 77.75 148 ASP A C 1
ATOM 1234 O O . ASP A 1 148 ? -15.786 3.979 -4.869 1.00 77.75 148 ASP A O 1
ATOM 1238 N N . GLN A 1 149 ? -14.709 5.117 -3.255 1.00 70.19 149 GLN A N 1
ATOM 1239 C CA . GLN A 1 149 ? -13.790 5.858 -4.123 1.00 70.19 149 GLN A CA 1
ATOM 1240 C C . GLN A 1 149 ? -12.374 5.294 -4.143 1.00 70.19 149 GLN A C 1
ATOM 1242 O O . GLN A 1 149 ? -11.580 5.806 -4.935 1.00 70.19 149 GLN A O 1
ATOM 1247 N N . HIS A 1 150 ? -12.053 4.311 -3.294 1.00 68.00 150 HIS A N 1
ATOM 1248 C CA . HIS A 1 150 ? -10.751 3.651 -3.235 1.00 68.00 150 HIS A CA 1
ATOM 1249 C C . HIS A 1 150 ? -10.539 3.010 -4.599 1.00 68.00 150 HIS A C 1
ATOM 1251 O O . HIS A 1 150 ? -11.141 2.002 -4.965 1.00 68.00 150 HIS A O 1
ATOM 1257 N N . SER A 1 151 ? -9.868 3.771 -5.456 1.00 56.28 151 SER A N 1
ATOM 1258 C CA . SER A 1 151 ? -9.706 3.432 -6.850 1.00 56.28 151 SER A CA 1
ATOM 1259 C C . SER A 1 151 ? -8.518 2.509 -6.949 1.00 56.28 151 SER A C 1
ATOM 1261 O O . SER A 1 151 ? -7.508 2.738 -6.291 1.00 56.28 151 SER A O 1
ATOM 1263 N N . ASP A 1 152 ? -8.648 1.558 -7.858 1.00 59.62 152 ASP A N 1
ATOM 1264 C CA . ASP A 1 152 ? -7.731 0.499 -8.257 1.00 59.62 152 ASP A CA 1
ATOM 1265 C C . ASP A 1 152 ? -6.332 1.027 -8.693 1.00 59.62 152 ASP A C 1
ATOM 1267 O O . ASP A 1 152 ? -5.911 0.862 -9.839 1.00 59.62 152 ASP A O 1
ATOM 1271 N N . THR A 1 153 ? -5.594 1.708 -7.804 1.00 58.44 153 THR A N 1
ATOM 1272 C CA . THR A 1 153 ? -4.223 2.210 -8.041 1.00 58.44 153 THR A CA 1
ATOM 1273 C C . THR A 1 153 ? -3.252 1.054 -8.318 1.00 58.44 153 THR A C 1
ATOM 1275 O O . THR A 1 153 ? -2.198 1.243 -8.933 1.00 58.44 153 THR A O 1
ATOM 1278 N N . GLU A 1 154 ? -3.634 -0.177 -7.963 1.00 57.38 154 GLU A N 1
ATOM 1279 C CA . GLU A 1 154 ? -2.985 -1.423 -8.375 1.00 57.38 154 GLU A CA 1
ATOM 1280 C C . GLU A 1 154 ? -2.981 -1.634 -9.894 1.00 57.38 154 GLU A C 1
ATOM 1282 O O . GLU A 1 154 ? -1.988 -2.098 -10.475 1.00 57.38 154 GLU A O 1
ATOM 1287 N N . THR A 1 155 ? -4.086 -1.284 -10.559 1.00 59.22 155 THR A N 1
ATOM 1288 C CA . THR A 1 155 ? -4.238 -1.456 -12.005 1.00 59.22 155 THR A CA 1
ATOM 1289 C C . THR A 1 155 ? -3.168 -0.663 -12.761 1.00 59.22 155 THR A C 1
ATOM 1291 O O . THR A 1 155 ? -2.701 -1.099 -13.822 1.00 59.22 155 THR A O 1
ATOM 1294 N N . ASP A 1 156 ? -2.674 0.429 -12.178 1.00 70.75 156 ASP A N 1
ATOM 1295 C CA . ASP A 1 156 ? -1.685 1.292 -12.808 1.00 70.75 156 ASP A CA 1
ATOM 1296 C C . ASP A 1 156 ? -0.274 0.685 -12.847 1.00 70.75 156 ASP A C 1
ATOM 1298 O O . ASP A 1 156 ? 0.396 0.800 -13.878 1.00 70.75 156 ASP A O 1
ATOM 1302 N N . VAL A 1 157 ? 0.183 -0.054 -11.823 1.00 75.94 157 VAL A N 1
ATOM 1303 C CA . VAL A 1 157 ? 1.511 -0.719 -11.871 1.00 75.94 157 VAL A CA 1
ATOM 1304 C C . VAL A 1 157 ? 1.538 -1.802 -12.936 1.00 75.94 157 VAL A C 1
ATOM 1306 O O . VAL A 1 157 ? 2.498 -1.920 -13.702 1.00 75.94 157 VAL A O 1
ATOM 1309 N N . LYS A 1 158 ? 0.456 -2.573 -13.042 1.00 79.62 158 LYS A N 1
ATOM 1310 C CA . LYS A 1 158 ? 0.309 -3.602 -14.070 1.00 79.62 158 LYS A CA 1
ATOM 1311 C C . LYS A 1 158 ? 0.301 -3.000 -15.473 1.00 79.62 158 LYS A C 1
ATOM 1313 O O . LYS A 1 158 ? 0.894 -3.576 -16.390 1.00 79.62 158 LYS A O 1
ATOM 1318 N N . ILE A 1 159 ? -0.335 -1.840 -15.651 1.00 77.88 159 ILE A N 1
ATOM 1319 C CA . ILE A 1 159 ? -0.294 -1.074 -16.904 1.00 77.88 159 ILE A CA 1
ATOM 1320 C C . ILE A 1 159 ? 1.133 -0.604 -17.196 1.00 77.88 159 ILE A C 1
ATOM 1322 O O . ILE A 1 159 ? 1.616 -0.832 -18.305 1.00 77.88 159 ILE A O 1
ATOM 1326 N N . VAL A 1 160 ? 1.832 -0.022 -16.217 1.00 79.25 160 VAL A N 1
ATOM 1327 C CA . VAL A 1 160 ? 3.232 0.418 -16.355 1.00 79.25 160 VAL A CA 1
ATOM 1328 C C . VAL A 1 160 ? 4.127 -0.756 -16.762 1.00 79.25 160 VAL A C 1
ATOM 1330 O O . VAL A 1 160 ? 4.868 -0.662 -17.740 1.00 79.25 160 VAL A O 1
ATOM 1333 N N . ARG A 1 161 ? 4.007 -1.898 -16.080 1.00 83.56 161 ARG A N 1
ATOM 1334 C CA . ARG A 1 161 ? 4.776 -3.115 -16.365 1.00 83.56 161 ARG A CA 1
ATOM 1335 C C . ARG A 1 161 ? 4.503 -3.663 -17.767 1.00 83.56 161 ARG A C 1
ATOM 1337 O O . ARG A 1 161 ? 5.437 -4.038 -18.475 1.00 83.56 161 ARG A O 1
ATOM 1344 N N . ARG A 1 162 ? 3.238 -3.683 -18.201 1.00 82.62 162 ARG A N 1
ATOM 1345 C CA . ARG A 1 162 ? 2.862 -4.065 -19.574 1.00 82.62 162 ARG A CA 1
ATOM 1346 C C . ARG A 1 162 ? 3.429 -3.095 -20.604 1.00 82.62 162 ARG A C 1
ATOM 1348 O O . ARG A 1 162 ? 4.018 -3.549 -21.574 1.00 82.62 162 ARG A O 1
ATOM 1355 N N . ALA A 1 163 ? 3.314 -1.789 -20.373 1.00 78.94 163 ALA A N 1
ATOM 1356 C CA . ALA A 1 163 ? 3.849 -0.773 -21.274 1.00 78.94 163 ALA A CA 1
ATOM 1357 C C . ALA A 1 163 ? 5.370 -0.912 -21.448 1.00 78.94 163 ALA A C 1
ATOM 1359 O O . ALA A 1 163 ? 5.869 -0.812 -22.564 1.00 78.94 163 ALA A O 1
ATOM 1360 N N . ILE A 1 164 ? 6.098 -1.203 -20.365 1.00 78.94 164 ILE A N 1
ATOM 1361 C CA . ILE A 1 164 ? 7.546 -1.449 -20.398 1.00 78.94 164 ILE A CA 1
ATOM 1362 C C . ILE A 1 164 ? 7.893 -2.679 -21.246 1.00 78.94 164 ILE A C 1
ATOM 1364 O O . ILE A 1 164 ? 8.835 -2.627 -22.038 1.00 78.94 164 ILE A O 1
ATOM 1368 N N . ASN A 1 165 ? 7.120 -3.759 -21.113 1.00 82.25 165 ASN A N 1
ATOM 1369 C CA . ASN A 1 165 ? 7.331 -5.011 -21.845 1.00 82.25 165 ASN A CA 1
ATOM 1370 C C . ASN A 1 165 ? 7.154 -4.899 -23.366 1.00 82.25 165 ASN A C 1
ATOM 1372 O O . ASN A 1 165 ? 7.714 -5.714 -24.094 1.00 82.25 165 ASN A O 1
ATOM 1376 N N . GLU A 1 166 ? 6.411 -3.907 -23.854 1.00 81.88 166 GLU A N 1
ATOM 1377 C CA . GLU A 1 166 ? 6.209 -3.691 -25.293 1.00 81.88 166 GLU A CA 1
ATOM 1378 C C . GLU A 1 166 ? 7.426 -3.039 -25.980 1.00 81.88 166 GLU A C 1
ATOM 1380 O O . GLU A 1 166 ? 7.488 -2.968 -27.211 1.00 81.88 166 GLU A O 1
ATOM 1385 N N . PHE A 1 167 ? 8.418 -2.549 -25.224 1.00 76.62 167 PHE A N 1
ATOM 1386 C CA . PHE A 1 167 ? 9.574 -1.871 -25.808 1.00 76.62 167 PHE A CA 1
ATOM 1387 C C . PHE A 1 167 ? 10.715 -2.832 -26.175 1.00 76.62 167 PHE A C 1
ATOM 1389 O O . PHE A 1 167 ? 11.109 -3.678 -25.371 1.00 76.62 167 PHE A O 1
ATOM 1396 N N . PRO A 1 168 ? 11.335 -2.671 -27.361 1.00 75.88 168 PRO A N 1
ATOM 1397 C CA . PRO A 1 168 ? 12.479 -3.482 -27.760 1.00 75.88 168 PRO A CA 1
ATOM 1398 C C . PRO A 1 168 ? 13.719 -3.112 -26.936 1.00 75.88 168 PRO A C 1
ATOM 1400 O O . PRO A 1 168 ? 14.341 -2.078 -27.168 1.00 75.88 168 PRO A O 1
ATOM 1403 N N . VAL A 1 169 ? 14.095 -3.964 -25.984 1.00 81.00 169 VAL A N 1
ATOM 1404 C CA . VAL A 1 169 ? 15.212 -3.723 -25.057 1.00 81.00 169 VAL A CA 1
ATOM 1405 C C . VAL A 1 169 ? 16.572 -3.901 -25.757 1.00 81.00 169 VAL A C 1
ATOM 1407 O O . VAL A 1 169 ? 16.827 -4.957 -26.345 1.00 81.00 169 VAL A O 1
ATOM 1410 N N . PRO A 1 170 ? 17.488 -2.914 -25.68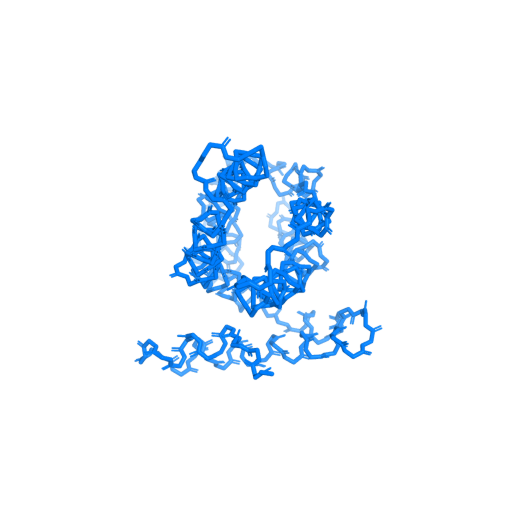5 1.00 77.94 170 PRO A N 1
ATOM 1411 C CA . PRO A 1 170 ? 18.853 -3.052 -26.173 1.00 77.94 170 PRO A CA 1
ATOM 1412 C C . PRO A 1 170 ? 19.587 -4.200 -25.473 1.00 77.94 170 PRO A C 1
ATOM 1414 O O . PRO A 1 170 ? 19.465 -4.377 -24.263 1.00 77.94 170 PRO A O 1
ATOM 1417 N N . LYS A 1 171 ? 20.431 -4.946 -26.198 1.00 82.62 171 LYS A N 1
ATOM 1418 C CA . LYS A 1 171 ? 21.199 -6.068 -25.614 1.00 82.62 171 LYS A CA 1
ATOM 1419 C C . LYS A 1 171 ? 22.055 -5.659 -24.410 1.00 82.62 171 LYS A C 1
ATOM 1421 O O . LYS A 1 171 ? 22.241 -6.444 -23.491 1.00 82.62 171 LYS A O 1
ATOM 1426 N N . ASN A 1 172 ? 22.576 -4.434 -24.406 1.00 81.44 172 ASN A N 1
ATOM 1427 C CA . ASN A 1 172 ? 23.368 -3.888 -23.301 1.00 81.44 172 ASN A CA 1
ATOM 1428 C C . ASN A 1 172 ? 22.527 -3.486 -22.074 1.00 81.44 172 ASN A C 1
ATOM 1430 O O . ASN A 1 172 ? 23.113 -3.141 -21.054 1.00 81.44 172 ASN A O 1
ATOM 1434 N N . ALA A 1 173 ? 21.195 -3.537 -22.162 1.00 85.31 173 ALA A N 1
ATOM 1435 C CA . ALA A 1 173 ? 20.263 -3.155 -21.103 1.00 85.31 173 ALA A CA 1
ATOM 1436 C C . ALA A 1 173 ? 19.412 -4.325 -20.574 1.00 85.31 173 ALA A C 1
ATOM 1438 O O . ALA A 1 173 ? 18.553 -4.121 -19.720 1.00 85.31 173 ALA A O 1
ATOM 1439 N N . GLU A 1 174 ? 19.641 -5.555 -21.050 1.00 87.06 174 GLU A N 1
ATOM 1440 C CA . GLU A 1 174 ? 18.816 -6.721 -20.700 1.00 87.06 174 GLU A CA 1
ATOM 1441 C C . GLU A 1 174 ? 18.802 -7.009 -19.188 1.00 87.06 174 GLU A C 1
ATOM 1443 O O . GLU A 1 174 ? 17.759 -7.327 -18.618 1.00 87.06 174 GLU A O 1
ATOM 1448 N N . SER A 1 175 ? 19.945 -6.857 -18.513 1.00 88.00 175 SER A N 1
ATOM 1449 C CA . SER A 1 175 ? 20.047 -7.050 -17.061 1.00 88.00 175 SER A CA 1
ATOM 1450 C C . SER A 1 175 ? 19.282 -5.982 -16.275 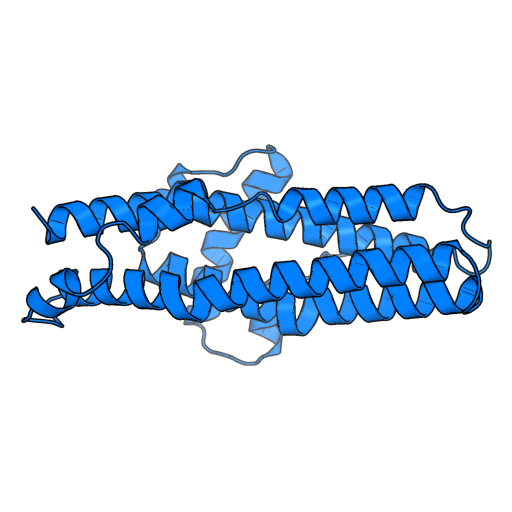1.00 88.00 175 SER A C 1
ATOM 1452 O O . SER A 1 175 ? 18.570 -6.314 -15.330 1.00 88.00 175 SER A O 1
ATOM 1454 N N . GLN A 1 176 ? 19.391 -4.715 -16.683 1.00 87.44 176 GLN A N 1
ATOM 1455 C CA . GLN A 1 176 ? 18.686 -3.583 -16.071 1.00 87.44 176 GLN A CA 1
ATOM 1456 C C . GLN A 1 176 ? 17.176 -3.734 -16.241 1.00 87.44 176 GLN A C 1
ATOM 1458 O O . GLN A 1 176 ? 16.422 -3.544 -15.291 1.00 87.44 176 GLN A O 1
ATOM 1463 N N . PHE A 1 177 ? 16.748 -4.124 -17.441 1.00 88.62 177 PHE A N 1
ATOM 1464 C CA . PHE A 1 177 ? 15.353 -4.393 -17.745 1.00 88.62 177 PHE A CA 1
ATOM 1465 C C . PHE A 1 177 ? 14.804 -5.527 -16.881 1.00 88.62 177 PHE A C 1
ATOM 1467 O O . PHE A 1 177 ? 13.789 -5.346 -16.221 1.00 88.62 177 PHE A O 1
ATOM 1474 N N . ARG A 1 178 ? 15.500 -6.669 -16.814 1.00 89.06 178 ARG A N 1
ATOM 1475 C CA . ARG A 1 178 ? 15.086 -7.800 -15.971 1.00 89.06 178 ARG A CA 1
ATOM 1476 C C . ARG A 1 178 ? 14.946 -7.389 -14.506 1.00 89.06 178 ARG A C 1
ATOM 1478 O O . ARG A 1 178 ? 13.942 -7.695 -13.882 1.00 89.06 178 ARG A O 1
ATOM 1485 N N . MET A 1 179 ? 15.913 -6.632 -13.993 1.00 90.88 179 MET A N 1
ATOM 1486 C CA . MET A 1 179 ? 15.876 -6.119 -12.627 1.00 90.88 179 MET A CA 1
ATOM 1487 C C . MET A 1 179 ? 14.691 -5.172 -12.391 1.00 90.88 179 MET A C 1
ATOM 1489 O O . MET A 1 179 ? 14.023 -5.299 -11.370 1.00 90.88 179 MET A O 1
ATOM 1493 N N . LEU A 1 180 ? 14.390 -4.264 -13.327 1.00 89.88 180 LEU A N 1
ATOM 1494 C CA . LEU A 1 180 ? 13.204 -3.403 -13.258 1.00 89.88 180 LEU A CA 1
ATOM 1495 C C . LEU A 1 180 ? 11.909 -4.222 -13.240 1.00 89.88 180 LEU A C 1
ATOM 1497 O O . LEU A 1 180 ? 11.028 -3.952 -12.427 1.00 89.88 180 LEU A O 1
ATOM 1501 N N . MET A 1 181 ? 11.805 -5.229 -14.106 1.00 89.44 181 MET A N 1
ATOM 1502 C CA . MET A 1 181 ? 10.630 -6.095 -14.181 1.00 89.44 181 MET A CA 1
ATOM 1503 C C . MET A 1 181 ? 10.412 -6.878 -12.885 1.00 89.44 181 MET A C 1
ATOM 1505 O O . MET A 1 181 ? 9.284 -6.919 -12.401 1.00 89.44 181 MET A O 1
ATOM 1509 N N . ASP A 1 182 ? 11.483 -7.406 -12.286 1.00 90.75 182 ASP A N 1
ATOM 1510 C CA . ASP A 1 182 ? 11.425 -8.084 -10.987 1.00 90.75 182 ASP A CA 1
ATOM 1511 C C . ASP A 1 182 ? 10.949 -7.124 -9.876 1.00 90.75 182 ASP A C 1
ATOM 1513 O O . ASP A 1 182 ? 10.127 -7.498 -9.042 1.00 90.75 182 ASP A O 1
ATOM 1517 N N . HIS A 1 183 ? 11.422 -5.869 -9.863 1.00 91.19 183 HIS A N 1
ATOM 1518 C CA . HIS A 1 183 ? 10.988 -4.877 -8.869 1.00 91.19 183 HIS A CA 1
ATOM 1519 C C . HIS A 1 183 ? 9.521 -4.486 -9.048 1.00 91.19 183 HIS A C 1
ATOM 1521 O O . HIS A 1 183 ? 8.796 -4.409 -8.061 1.00 91.19 183 HIS A O 1
ATOM 1527 N N . LEU A 1 184 ? 9.076 -4.272 -10.289 1.00 89.50 184 LEU A N 1
ATOM 1528 C CA . LEU A 1 184 ? 7.684 -3.936 -10.589 1.00 89.50 184 LEU A CA 1
ATOM 1529 C C . LEU A 1 184 ? 6.734 -5.080 -10.246 1.00 89.50 184 LEU A C 1
ATOM 1531 O O . LEU A 1 184 ? 5.669 -4.824 -9.704 1.00 89.50 184 LEU A O 1
ATOM 1535 N N . GLU A 1 185 ? 7.106 -6.330 -10.528 1.00 89.38 185 GLU A N 1
ATOM 1536 C CA . GLU A 1 185 ? 6.283 -7.488 -10.166 1.00 89.38 185 GLU A CA 1
ATOM 1537 C C . GLU A 1 185 ? 6.175 -7.656 -8.646 1.00 89.38 185 GLU A C 1
ATOM 1539 O O . GLU A 1 185 ? 5.093 -7.914 -8.120 1.00 89.38 185 GLU A O 1
ATOM 1544 N N . ASN A 1 186 ? 7.287 -7.492 -7.929 1.00 89.06 186 ASN A N 1
ATOM 1545 C CA . ASN A 1 186 ? 7.291 -7.568 -6.471 1.00 89.06 186 ASN A CA 1
ATOM 1546 C C . ASN A 1 186 ? 6.465 -6.442 -5.843 1.00 89.06 186 ASN A C 1
ATOM 1548 O O . ASN A 1 186 ? 5.709 -6.695 -4.911 1.00 89.06 186 ASN A O 1
ATOM 1552 N N . PHE A 1 187 ? 6.574 -5.230 -6.386 1.00 90.38 187 PHE A N 1
ATOM 1553 C CA . PHE A 1 187 ? 5.796 -4.085 -5.935 1.00 90.38 187 PHE A CA 1
ATOM 1554 C C . PHE A 1 187 ? 4.302 -4.235 -6.264 1.00 90.38 187 PHE A C 1
ATOM 1556 O O . PHE A 1 187 ? 3.474 -3.960 -5.411 1.00 90.38 187 PHE A O 1
ATOM 1563 N N . GLU A 1 188 ? 3.946 -4.763 -7.442 1.00 88.06 188 GLU A N 1
ATOM 1564 C CA . GLU A 1 188 ? 2.555 -5.102 -7.802 1.00 88.06 188 GLU A CA 1
ATOM 1565 C C . GLU A 1 188 ? 1.936 -6.065 -6.776 1.00 88.06 188 GLU A C 1
ATOM 1567 O O . GLU A 1 188 ? 0.809 -5.860 -6.337 1.00 88.06 188 GLU A O 1
ATOM 1572 N N . LYS A 1 189 ? 2.685 -7.086 -6.338 1.00 87.44 189 LYS A N 1
ATOM 1573 C CA . LYS A 1 189 ? 2.231 -8.023 -5.295 1.00 87.44 189 LYS A CA 1
ATOM 1574 C C . LYS A 1 189 ? 2.046 -7.344 -3.939 1.00 87.44 189 LYS A C 1
ATOM 1576 O O . LYS A 1 189 ? 1.076 -7.649 -3.253 1.00 87.44 189 LYS A O 1
ATOM 1581 N N . ASP A 1 190 ? 2.976 -6.467 -3.562 1.00 89.50 190 ASP A N 1
ATOM 1582 C CA . ASP A 1 190 ? 2.906 -5.700 -2.317 1.00 89.50 190 ASP A CA 1
ATOM 1583 C C . ASP A 1 190 ? 1.664 -4.821 -2.260 1.00 89.50 190 ASP A C 1
ATOM 1585 O O . ASP A 1 190 ? 0.923 -4.882 -1.284 1.00 89.50 190 ASP A O 1
ATOM 1589 N N . LEU A 1 191 ? 1.416 -4.055 -3.323 1.00 88.81 191 LEU A N 1
ATOM 1590 C CA . LEU A 1 191 ? 0.250 -3.185 -3.403 1.00 88.81 191 LEU A CA 1
ATOM 1591 C C . LEU A 1 191 ? -1.051 -3.973 -3.418 1.00 88.81 191 LEU A C 1
ATOM 1593 O O . LEU A 1 191 ? -1.990 -3.568 -2.744 1.00 88.81 191 LEU A O 1
ATOM 1597 N N . HIS A 1 192 ? -1.075 -5.116 -4.110 1.00 86.56 192 HIS A N 1
ATOM 1598 C CA . HIS A 1 192 ? -2.264 -5.959 -4.115 1.00 86.56 192 HIS A CA 1
ATOM 1599 C C . HIS A 1 192 ? -2.630 -6.456 -2.724 1.00 86.56 192 HIS A C 1
ATOM 1601 O O . HIS A 1 192 ? -3.773 -6.394 -2.286 1.00 86.56 192 HIS A O 1
ATOM 1607 N N . PHE A 1 193 ? -1.629 -6.943 -1.993 1.00 87.94 193 PHE A N 1
ATOM 1608 C CA . PHE A 1 193 ? -1.857 -7.367 -0.624 1.00 87.94 193 PHE A CA 1
ATOM 1609 C C . PHE A 1 193 ? -2.290 -6.204 0.275 1.00 87.94 193 PHE A C 1
ATOM 1611 O O . PHE A 1 193 ? -3.167 -6.377 1.119 1.00 87.94 193 PHE A O 1
ATOM 1618 N N . HIS A 1 194 ? -1.671 -5.038 0.097 1.00 89.94 194 HIS A N 1
ATOM 1619 C CA . HIS A 1 194 ? -1.963 -3.837 0.864 1.00 89.94 194 HIS A CA 1
ATOM 1620 C C . HIS A 1 194 ? -3.409 -3.363 0.671 1.00 89.94 194 HIS A C 1
ATOM 1622 O O . HIS A 1 194 ? -4.139 -3.259 1.652 1.00 89.94 194 HIS A O 1
ATOM 1628 N N . SER A 1 195 ? -3.857 -3.165 -0.567 1.00 86.88 195 SER A N 1
ATOM 1629 C CA . SER A 1 195 ? -5.230 -2.729 -0.850 1.00 86.88 195 SER A CA 1
ATOM 1630 C C . SER A 1 195 ? -6.254 -3.762 -0.378 1.00 86.88 195 SER A C 1
ATOM 1632 O O . SER A 1 195 ? -7.207 -3.415 0.311 1.00 86.88 195 SER A O 1
ATOM 1634 N N . GLU A 1 196 ? -6.031 -5.056 -0.610 1.00 86.56 196 GLU A N 1
ATOM 1635 C CA . GLU A 1 196 ? -6.945 -6.082 -0.108 1.00 86.56 196 GLU A CA 1
ATOM 1636 C C . GLU A 1 196 ? -7.010 -6.121 1.435 1.00 86.56 196 GLU A C 1
ATOM 1638 O O . GLU A 1 196 ? -8.078 -6.368 2.006 1.00 86.56 196 GLU A O 1
ATOM 1643 N N . LEU A 1 197 ? -5.891 -5.877 2.132 1.00 89.38 197 LEU A N 1
ATOM 1644 C CA . LEU A 1 197 ? -5.867 -5.722 3.591 1.00 89.38 197 LEU A CA 1
ATOM 1645 C C . LEU A 1 197 ? -6.730 -4.528 4.021 1.00 89.38 197 LEU A C 1
ATOM 1647 O O . LEU A 1 197 ? -7.502 -4.636 4.980 1.00 89.38 197 LEU A O 1
ATOM 1651 N N . GLU A 1 198 ? -6.631 -3.406 3.315 1.00 90.06 198 GLU A N 1
ATOM 1652 C CA . GLU A 1 198 ? -7.429 -2.220 3.594 1.00 90.06 198 GLU A CA 1
ATOM 1653 C C . GLU A 1 198 ? -8.919 -2.452 3.329 1.00 90.06 198 GLU A C 1
ATOM 1655 O O . GLU A 1 198 ? -9.745 -2.325 4.238 1.00 90.06 198 GLU A O 1
ATOM 1660 N N . GLU A 1 199 ? -9.261 -2.863 2.112 1.00 87.50 199 GLU A N 1
ATOM 1661 C CA . GLU A 1 199 ? -10.630 -3.005 1.621 1.00 87.50 199 GLU A CA 1
ATOM 1662 C C . GLU A 1 199 ? -11.405 -4.119 2.321 1.00 87.50 199 GLU A C 1
ATOM 1664 O O . GLU A 1 199 ? -12.604 -3.976 2.577 1.00 87.50 199 GLU A O 1
ATOM 1669 N N . LYS A 1 200 ? -10.747 -5.242 2.633 1.00 88.31 200 LYS A N 1
ATOM 1670 C CA . LYS A 1 200 ? -11.424 -6.432 3.176 1.00 88.31 200 LYS A CA 1
ATOM 1671 C C . LYS A 1 200 ? -11.293 -6.576 4.681 1.00 88.31 200 LYS A C 1
ATOM 1673 O O . LYS A 1 200 ? -12.035 -7.370 5.266 1.00 88.31 200 LYS A O 1
ATOM 1678 N N . VAL A 1 201 ? -10.372 -5.851 5.321 1.00 91.12 201 VAL A N 1
ATOM 1679 C CA . VAL A 1 201 ? -10.114 -5.998 6.760 1.00 91.12 201 VAL A CA 1
ATOM 1680 C C . VAL A 1 201 ? -10.166 -4.664 7.495 1.00 91.12 201 VAL A C 1
ATOM 1682 O O . VAL A 1 201 ? -11.016 -4.516 8.373 1.00 91.12 201 VAL A O 1
ATOM 1685 N N . LEU A 1 202 ? -9.290 -3.707 7.172 1.00 92.94 202 LEU A N 1
ATOM 1686 C CA . LEU A 1 202 ? -9.172 -2.456 7.933 1.00 92.94 202 LEU A CA 1
ATOM 1687 C C . LEU A 1 202 ? -10.447 -1.610 7.846 1.00 92.94 202 LEU A C 1
ATOM 1689 O O . LEU A 1 202 ? -11.029 -1.269 8.878 1.00 92.94 202 LEU A O 1
ATOM 1693 N N . ILE A 1 203 ? -10.897 -1.298 6.630 1.00 92.19 203 ILE A N 1
ATOM 1694 C CA . ILE A 1 203 ? -12.042 -0.417 6.388 1.00 92.19 203 ILE A CA 1
ATOM 1695 C C . ILE A 1 203 ? -13.351 -1.035 6.900 1.00 92.19 203 ILE A C 1
ATOM 1697 O O . ILE A 1 203 ? -14.066 -0.344 7.631 1.00 92.19 203 ILE A O 1
ATOM 1701 N N . PRO A 1 204 ? -13.666 -2.325 6.651 1.00 92.12 204 PRO A N 1
ATOM 1702 C CA . PRO A 1 204 ? -14.845 -2.959 7.240 1.00 92.12 204 PRO A CA 1
ATOM 1703 C C . PRO A 1 204 ? -14.854 -2.919 8.773 1.00 92.12 204 PRO A C 1
ATOM 1705 O O . PRO A 1 204 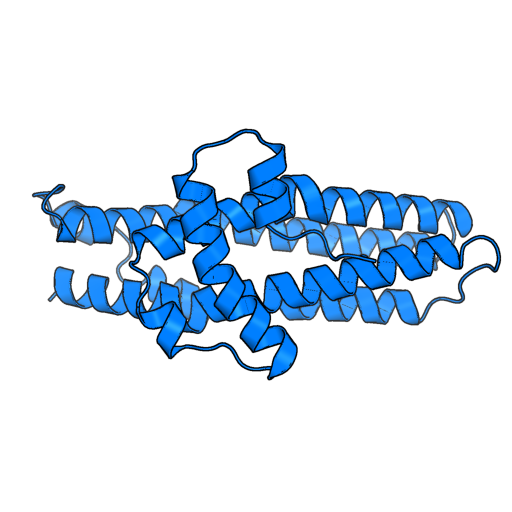? -15.869 -2.557 9.368 1.00 92.12 204 PRO A O 1
ATOM 1708 N N . LYS A 1 205 ? -13.718 -3.210 9.425 1.00 94.19 205 LYS A N 1
ATOM 1709 C CA . LYS A 1 205 ? -13.605 -3.125 10.891 1.00 94.19 205 LYS A CA 1
ATOM 1710 C C . LYS A 1 205 ? -13.812 -1.702 11.402 1.00 94.19 205 LYS A C 1
ATOM 1712 O O . LYS A 1 205 ? -14.513 -1.505 12.393 1.00 94.19 205 LYS A O 1
ATOM 1717 N N . ALA A 1 206 ? -13.225 -0.715 10.729 1.00 93.75 206 ALA A N 1
ATOM 1718 C CA . ALA A 1 206 ? -13.377 0.687 11.092 1.00 93.75 206 ALA A CA 1
ATOM 1719 C C . ALA A 1 206 ? -14.830 1.165 10.931 1.00 93.75 206 ALA A C 1
ATOM 1721 O O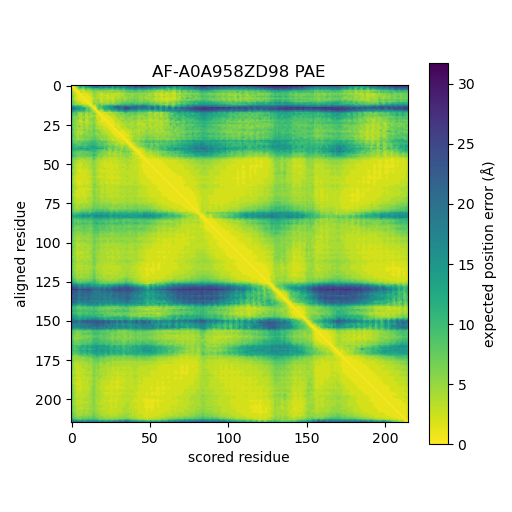 . ALA A 1 206 ? -15.339 1.865 11.802 1.00 93.75 206 ALA A O 1
ATOM 1722 N N . LEU A 1 207 ? -15.520 0.743 9.867 1.00 92.50 207 LEU A N 1
ATOM 1723 C CA . LEU A 1 207 ? -16.939 1.036 9.644 1.00 92.50 207 LEU A CA 1
ATOM 1724 C C . LEU A 1 207 ? -17.838 0.408 10.714 1.00 92.50 207 LEU A C 1
ATOM 1726 O O . LEU A 1 207 ? -18.807 1.030 11.147 1.00 92.50 207 LEU A O 1
ATOM 1730 N N . ASP A 1 208 ? -17.549 -0.819 11.142 1.00 93.12 208 ASP A N 1
ATOM 1731 C CA . ASP A 1 208 ? -18.327 -1.475 12.195 1.00 93.12 208 ASP A CA 1
ATOM 1732 C C . ASP A 1 208 ? -18.125 -0.800 13.556 1.00 93.12 208 ASP A C 1
ATOM 1734 O O . ASP A 1 208 ? -19.105 -0.564 14.272 1.00 93.12 208 ASP A O 1
ATOM 1738 N N . LEU A 1 209 ? -16.893 -0.384 13.870 1.00 92.19 209 LEU A N 1
ATOM 1739 C CA . LEU A 1 209 ? -16.612 0.425 15.054 1.00 92.19 209 LEU A CA 1
ATOM 1740 C C . LEU A 1 209 ? -17.295 1.800 14.981 1.00 92.19 209 LEU A C 1
ATOM 1742 O O . LEU A 1 209 ? -17.925 2.242 15.943 1.00 92.19 209 LEU A O 1
ATOM 1746 N N . GLU A 1 210 ? -17.234 2.465 13.827 1.00 90.38 210 GLU A N 1
ATOM 1747 C CA . GLU A 1 210 ? -17.915 3.737 13.601 1.00 90.38 210 GLU A CA 1
ATOM 1748 C C . GLU A 1 210 ? -19.422 3.627 13.859 1.00 90.38 210 GLU A C 1
ATOM 1750 O O . GLU A 1 210 ? -19.989 4.469 14.562 1.00 90.38 210 GLU A O 1
ATOM 1755 N N . LYS A 1 211 ? -20.077 2.588 13.325 1.00 89.12 211 LYS A N 1
ATOM 1756 C CA . LYS A 1 211 ? -21.506 2.337 13.565 1.00 89.12 211 LYS A CA 1
ATOM 1757 C C . LYS A 1 211 ? -21.786 2.134 15.051 1.00 89.12 211 LYS A C 1
ATOM 1759 O O . LYS A 1 211 ? -22.700 2.765 15.574 1.00 89.12 211 LYS A O 1
ATOM 1764 N N . ALA A 1 212 ? -20.985 1.316 15.737 1.00 89.38 212 ALA A N 1
ATOM 1765 C CA . ALA A 1 212 ? -21.147 1.057 17.167 1.00 89.38 212 ALA A CA 1
ATOM 1766 C C . ALA A 1 212 ? -21.032 2.339 18.015 1.00 89.38 212 ALA A C 1
ATOM 1768 O O . ALA A 1 212 ? -21.797 2.524 18.961 1.00 89.38 212 ALA A O 1
ATOM 1769 N N . ILE A 1 213 ? -20.123 3.248 17.647 1.00 86.50 213 ILE A N 1
ATOM 1770 C CA . ILE A 1 213 ? -19.941 4.545 18.315 1.00 86.50 213 ILE A CA 1
ATOM 1771 C C . ILE A 1 213 ? -21.086 5.520 17.992 1.00 86.50 213 ILE A C 1
ATOM 1773 O O . ILE A 1 213 ? -21.499 6.306 18.851 1.00 86.50 213 ILE A O 1
ATOM 1777 N N . ARG A 1 214 ? -21.589 5.521 16.750 1.00 81.12 214 ARG A N 1
ATOM 1778 C CA . ARG A 1 214 ? -22.600 6.487 16.285 1.00 81.12 214 ARG A CA 1
ATOM 1779 C C . ARG A 1 214 ? -24.044 6.113 16.654 1.00 81.12 214 ARG A C 1
ATOM 1781 O O . ARG A 1 214 ? -24.845 7.045 16.781 1.00 81.12 214 ARG A O 1
ATOM 1788 N N . GLY A 1 215 ? -24.347 4.830 16.872 1.00 68.62 215 GLY A N 1
ATOM 1789 C CA . GLY A 1 215 ? -25.687 4.318 17.200 1.00 68.62 215 GLY A CA 1
ATOM 1790 C C . GLY A 1 215 ? -26.507 3.967 15.968 1.00 68.62 215 GLY A C 1
ATOM 1791 O O . GLY A 1 215 ? -27.052 4.905 15.342 1.00 68.62 215 GLY A O 1
#

Nearest PDB structures (foldseek):
  8hvj-assembly1_B-2  TM=2.739E-01  e=8.221E+00  Escherichia coli K-12
  5och-assembly4_H  TM=2.262E-01  e=7.846E+00  Homo sapiens

Secondary structure (DSSP, 8-state):
-PPP-HHHHHHHTT--HHHHHHHHHHHHHHHHHHHHSS--HHHHHTS-HHHHHHHHHHHHHHI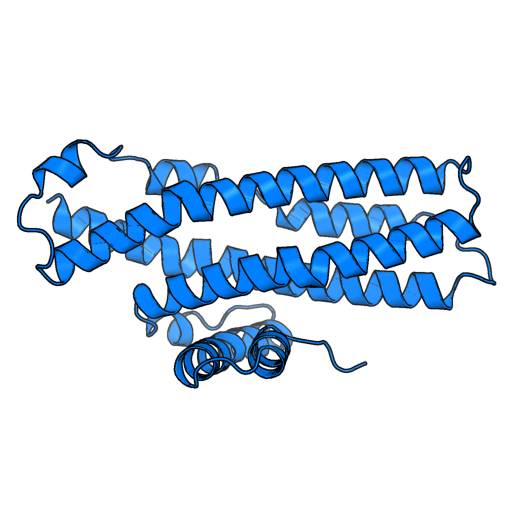IIIIHHHHHHHHHHHHHHH-TTSHHHHHHHHHHHHHHHHHHHHHHHIIIIIHHHHHHHHHHHTTS---HHHHHHS-TTHHHHHHHH---HHHHHHHHHHHHHTS---GGGHHHHHHHHHHHHHHHHHHHHHHHHIIIIIHHHHHHHHHHHH-

Mean predicted aligned error: 6.71 Å

Foldseek 3Di:
DPDQDLLNVCVVVVDDPVLNVLLVQLVVQLVVCVVPVDGPCVSLQPDDLVSLLSNLVSLLCCCLVPLLVVLVVLLVVQLVQCDVPHPLNVVLVVLSVVLSVVVNVVSCCCVVPVSVLLVVLVCVVVVVDPDCVVVVVPDLCPLVVCLVVVDPSLVSLVVSLVSLVVDDGDPVCPVSSVVSNVSSVSVSSSVVSSVCSCNVHNSVVSNVSSVVSVD

pLDDT: mean 83.0, std 9.36, range [45.66, 94.19]

Sequence (215 aa):
MNQERLTDYITQRNNLSYELEVAEFIEKGFEDYIHSGTISLPLLQNCSLVELLNYVVLSHRFYTEKKLPEISMLIHSLCNSFGQMHPSTLILNHFFHKYYREFKEHLDLEDQQIIPYVQTLVDIENGAFENLALLKLCDRYLLSTFHDQHSDTETDVKIVRRAINEFPVPKNAESQFRMLMDHLENFEKDLHFHSELEEKVLIPKALDLEKAIRG

Radius of gyration: 19.54 Å; Cα contacts (8 Å, |Δi|>4): 152; chains: 1; bounding box: 49×36×54 Å

Solvent-accessible surface area (backbone atoms only — not comparable to full-atom values): 12249 Å² total; per-residue (Å²): 130,88,78,86,49,69,57,54,56,46,60,74,66,79,58,62,74,65,65,49,53,51,38,54,58,55,47,51,35,48,52,43,20,75,76,68,78,46,71,48,56,76,67,58,66,68,51,50,71,67,54,50,52,52,43,52,57,52,47,52,49,43,42,66,73,43,51,52,53,52,52,50,51,38,52,53,54,48,25,58,72,68,31,79,85,31,69,69,30,51,51,51,52,50,53,49,56,50,48,55,48,55,54,48,54,49,53,51,48,38,67,71,46,50,52,56,49,50,50,50,52,52,38,40,76,72,60,76,48,90,61,67,64,60,63,69,70,44,68,90,50,50,69,59,51,46,62,78,58,65,66,72,66,59,58,51,52,56,48,52,54,52,59,58,68,73,51,89,73,53,84,95,38,47,68,53,48,51,53,42,52,53,51,50,54,53,48,46,52,52,46,48,53,48,52,51,45,38,67,73,40,51,50,54,51,46,51,53,50,49,47,69,75,70,108